Protein AF-A0A973AMM9-F1 (afdb_monomer)

Structure (mmCIF, N/CA/C/O backbone):
data_AF-A0A973AMM9-F1
#
_entry.id   AF-A0A973AMM9-F1
#
loop_
_atom_site.group_PDB
_atom_site.id
_atom_site.type_symbol
_atom_site.label_atom_id
_atom_site.label_alt_id
_atom_site.label_comp_id
_atom_site.label_asym_id
_atom_site.label_entity_id
_atom_site.label_seq_id
_atom_site.pdbx_PDB_ins_code
_atom_site.Cartn_x
_atom_site.Cartn_y
_atom_site.Cartn_z
_atom_site.occupancy
_atom_site.B_iso_or_equiv
_atom_site.auth_seq_id
_atom_site.auth_comp_id
_atom_site.auth_asym_id
_atom_site.auth_atom_id
_atom_site.pdbx_PDB_model_num
ATOM 1 N N . MET A 1 1 ? 17.581 7.423 -3.772 1.00 84.06 1 MET A N 1
ATOM 2 C CA . MET A 1 1 ? 18.265 6.233 -4.321 1.00 84.06 1 MET A CA 1
ATOM 3 C C . MET A 1 1 ? 17.445 5.707 -5.485 1.00 84.06 1 MET A C 1
ATOM 5 O O . MET A 1 1 ? 16.223 5.783 -5.405 1.00 84.06 1 MET A O 1
ATOM 9 N N . LEU A 1 2 ? 18.102 5.245 -6.550 1.00 91.12 2 LEU A N 1
ATOM 10 C CA . LEU A 1 2 ? 17.444 4.621 -7.698 1.00 91.12 2 LEU A CA 1
ATOM 11 C C . LEU A 1 2 ? 17.719 3.117 -7.684 1.00 91.12 2 LEU A C 1
ATOM 13 O O . LEU A 1 2 ? 18.853 2.696 -7.471 1.00 91.12 2 LEU A O 1
ATOM 17 N N . TYR A 1 3 ? 16.678 2.334 -7.930 1.00 92.19 3 TYR A N 1
ATOM 18 C CA . TYR A 1 3 ? 16.687 0.880 -7.980 1.00 92.19 3 TYR A CA 1
ATOM 19 C C . TYR A 1 3 ? 16.420 0.409 -9.405 1.00 92.19 3 TYR A C 1
ATOM 21 O O . TYR A 1 3 ? 15.643 1.017 -10.145 1.00 92.19 3 TYR A O 1
ATOM 29 N N . LYS A 1 4 ? 17.028 -0.710 -9.793 1.00 92.00 4 LYS A N 1
ATOM 30 C CA . LYS A 1 4 ? 16.696 -1.383 -11.048 1.00 92.00 4 LYS A CA 1
ATOM 31 C C . LYS A 1 4 ? 15.369 -2.124 -10.918 1.00 92.00 4 LYS A C 1
ATOM 33 O O . LYS A 1 4 ? 14.972 -2.564 -9.839 1.00 92.00 4 LYS A O 1
ATOM 38 N N . ARG A 1 5 ? 14.706 -2.350 -12.052 1.00 92.00 5 ARG A N 1
ATOM 39 C CA . ARG A 1 5 ? 13.423 -3.065 -12.107 1.00 92.00 5 ARG A CA 1
ATOM 40 C C . ARG A 1 5 ? 13.452 -4.429 -11.405 1.00 92.00 5 ARG A C 1
ATOM 42 O O . ARG A 1 5 ? 12.497 -4.781 -10.726 1.00 92.00 5 ARG A O 1
ATOM 49 N N . ASN A 1 6 ? 14.521 -5.203 -11.573 1.00 91.88 6 ASN A N 1
ATOM 50 C CA . ASN A 1 6 ? 14.653 -6.517 -10.940 1.00 91.88 6 ASN A CA 1
ATOM 51 C C . ASN A 1 6 ? 14.790 -6.438 -9.414 1.00 91.88 6 ASN A C 1
ATOM 53 O O . ASN A 1 6 ? 14.254 -7.310 -8.740 1.00 91.88 6 ASN A O 1
ATOM 57 N N . GLN A 1 7 ? 15.447 -5.402 -8.881 1.00 93.69 7 GLN A N 1
ATOM 58 C CA . GLN A 1 7 ? 15.503 -5.153 -7.436 1.00 93.69 7 GLN A CA 1
ATOM 59 C C . GLN A 1 7 ? 14.103 -4.859 -6.895 1.00 93.69 7 GLN A C 1
ATOM 61 O O . GLN A 1 7 ? 13.679 -5.458 -5.913 1.00 93.69 7 GLN A O 1
ATOM 66 N N . VAL A 1 8 ? 13.340 -4.012 -7.595 1.00 95.62 8 VAL A N 1
ATOM 67 C CA . VAL A 1 8 ? 11.946 -3.721 -7.234 1.00 95.62 8 VAL A CA 1
ATOM 68 C C . VAL A 1 8 ? 11.077 -4.978 -7.305 1.00 95.62 8 VAL A C 1
ATOM 70 O O . VAL A 1 8 ? 10.362 -5.276 -6.355 1.00 95.62 8 VAL A O 1
ATOM 73 N N . GLU A 1 9 ? 11.154 -5.759 -8.386 1.00 95.56 9 GLU A N 1
ATOM 74 C CA . GLU A 1 9 ? 10.407 -7.020 -8.513 1.00 95.56 9 GLU A CA 1
ATOM 75 C C . GLU A 1 9 ? 10.752 -8.014 -7.392 1.00 95.56 9 GLU A C 1
ATOM 77 O O . GLU A 1 9 ? 9.857 -8.677 -6.868 1.00 95.56 9 GLU A O 1
ATOM 82 N N . GLU A 1 10 ? 12.026 -8.110 -7.003 1.00 95.00 10 GLU A N 1
ATOM 83 C CA . GLU A 1 10 ? 12.476 -8.963 -5.902 1.00 95.00 10 GLU A CA 1
ATOM 84 C C . GLU A 1 10 ? 11.973 -8.469 -4.543 1.00 95.00 10 GLU A C 1
ATOM 86 O O . GLU A 1 10 ? 11.385 -9.249 -3.792 1.00 95.00 10 GLU A O 1
ATOM 91 N N . ALA A 1 11 ? 12.113 -7.176 -4.251 1.00 95.62 11 ALA A N 1
ATOM 92 C CA . ALA A 1 11 ? 11.641 -6.585 -3.004 1.00 95.62 11 ALA A CA 1
ATOM 93 C C . ALA A 1 11 ? 10.118 -6.731 -2.844 1.00 95.62 11 ALA A C 1
ATOM 95 O O . ALA A 1 11 ? 9.643 -7.142 -1.781 1.00 95.62 11 ALA A O 1
ATOM 96 N N . LEU A 1 12 ? 9.356 -6.470 -3.913 1.00 96.69 12 LEU A N 1
ATOM 97 C CA . LEU A 1 12 ? 7.902 -6.638 -3.933 1.00 96.69 12 LEU A CA 1
ATOM 98 C C . LEU A 1 12 ? 7.495 -8.103 -3.748 1.00 96.69 12 LEU A C 1
ATOM 100 O O . LEU A 1 12 ? 6.585 -8.392 -2.976 1.00 96.69 12 LEU A O 1
ATOM 104 N N . TRP A 1 13 ? 8.170 -9.042 -4.415 1.00 96.00 13 TRP A N 1
ATOM 105 C CA . TRP A 1 13 ? 7.876 -10.465 -4.248 1.00 96.00 13 TRP A CA 1
ATOM 106 C C . TRP A 1 13 ? 8.118 -10.928 -2.815 1.00 96.00 13 TRP A C 1
ATOM 108 O O . TRP A 1 13 ? 7.240 -11.545 -2.215 1.00 96.00 13 TRP A O 1
ATOM 118 N N . ARG A 1 14 ? 9.277 -10.584 -2.242 1.00 94.00 14 ARG A N 1
ATOM 119 C CA . ARG A 1 14 ? 9.607 -10.933 -0.858 1.00 94.00 14 ARG A CA 1
ATOM 120 C C . ARG A 1 14 ? 8.591 -10.333 0.123 1.00 94.00 14 ARG A C 1
ATOM 122 O O . ARG A 1 14 ? 8.250 -10.980 1.112 1.00 94.00 14 ARG A O 1
ATOM 129 N N . LEU A 1 15 ? 8.084 -9.126 -0.156 1.00 93.94 15 LEU A N 1
ATOM 130 C CA . LEU A 1 15 ? 7.016 -8.497 0.625 1.00 93.94 15 LEU A CA 1
ATOM 131 C C . LEU A 1 15 ? 5.722 -9.316 0.585 1.00 93.94 15 LEU A C 1
ATOM 133 O O . LEU A 1 15 ? 5.208 -9.668 1.643 1.00 93.94 15 LEU A O 1
ATOM 137 N N . LYS A 1 16 ? 5.227 -9.654 -0.611 1.00 92.62 16 LYS A N 1
ATOM 138 C CA . LYS A 1 16 ? 3.937 -10.344 -0.796 1.00 92.62 16 LYS A CA 1
ATOM 139 C C . LYS A 1 16 ? 3.967 -11.819 -0.398 1.00 92.62 16 LYS A C 1
ATOM 141 O O . LYS A 1 16 ? 3.010 -12.326 0.174 1.00 92.62 16 LYS A O 1
ATOM 146 N N . ALA A 1 17 ? 5.060 -12.520 -0.682 1.00 90.75 17 ALA A N 1
ATOM 147 C CA . ALA A 1 17 ? 5.191 -13.942 -0.374 1.00 90.75 17 ALA A CA 1
ATOM 148 C C . ALA A 1 17 ? 5.509 -14.210 1.111 1.00 90.75 17 ALA A C 1
ATOM 150 O O . ALA A 1 17 ? 5.443 -15.359 1.563 1.00 90.75 17 ALA A O 1
ATOM 151 N N . GLY A 1 18 ? 5.864 -13.174 1.881 1.00 85.38 18 GLY A N 1
ATOM 152 C CA . GLY A 1 18 ? 6.216 -13.298 3.293 1.00 85.38 18 GLY A CA 1
ATOM 153 C C . GLY A 1 18 ? 7.323 -14.334 3.512 1.00 85.38 18 GLY A C 1
ATOM 154 O O . GLY A 1 18 ? 8.318 -14.365 2.788 1.00 85.38 18 GLY A O 1
ATOM 155 N N . ARG A 1 19 ? 7.133 -15.234 4.486 1.00 77.19 19 ARG A N 1
ATOM 156 C CA . ARG A 1 19 ? 8.097 -16.310 4.801 1.00 77.19 19 ARG A CA 1
ATOM 157 C C . ARG A 1 19 ? 8.289 -17.330 3.667 1.00 77.19 19 ARG A C 1
ATOM 159 O O . ARG A 1 19 ? 9.271 -18.058 3.680 1.00 77.19 19 ARG A O 1
ATOM 166 N N . ARG A 1 20 ? 7.380 -17.385 2.685 1.00 76.81 20 ARG A N 1
ATOM 167 C CA . ARG A 1 20 ? 7.458 -18.302 1.529 1.00 76.81 20 ARG A CA 1
ATOM 168 C C . ARG A 1 20 ? 8.312 -17.737 0.383 1.00 76.81 20 ARG A C 1
ATOM 170 O O . ARG A 1 20 ? 8.570 -18.433 -0.592 1.00 76.81 20 ARG A O 1
ATOM 177 N N . GLY A 1 21 ? 8.734 -16.475 0.481 1.00 71.94 21 GLY A N 1
ATOM 178 C CA . GLY A 1 21 ? 9.380 -15.715 -0.591 1.00 71.94 21 GLY A CA 1
ATOM 179 C C . GLY A 1 21 ? 10.905 -15.775 -0.645 1.00 71.94 21 GLY A C 1
ATOM 180 O O . GLY A 1 21 ? 11.502 -14.788 -1.060 1.00 71.94 21 GLY A O 1
ATOM 181 N N . SER A 1 22 ? 11.556 -16.862 -0.216 1.00 74.62 22 SER A N 1
ATOM 182 C CA . SER A 1 22 ? 13.031 -16.947 -0.219 1.00 74.62 22 SER A CA 1
ATOM 183 C C . SER A 1 22 ? 13.643 -17.085 -1.623 1.00 74.62 22 SER A C 1
ATOM 185 O O . SER A 1 22 ? 14.826 -16.813 -1.811 1.00 74.62 22 SER A O 1
ATOM 187 N N . GLY A 1 23 ? 12.845 -17.494 -2.613 1.00 83.25 23 GLY A N 1
ATOM 188 C CA . GLY A 1 23 ? 13.265 -17.659 -4.005 1.00 83.25 23 GLY A CA 1
ATOM 189 C C . GLY A 1 23 ? 13.055 -16.420 -4.888 1.00 83.25 23 GLY A C 1
ATOM 190 O O . GLY A 1 23 ? 12.408 -15.449 -4.484 1.00 83.25 23 GLY A O 1
ATOM 191 N N . PRO A 1 24 ? 13.560 -16.452 -6.135 1.00 89.12 24 PRO A N 1
ATOM 192 C CA . PRO A 1 24 ? 13.335 -15.381 -7.098 1.00 89.12 24 PRO A CA 1
ATOM 193 C C . PRO A 1 24 ? 11.836 -15.208 -7.414 1.00 89.12 24 PRO A C 1
ATOM 195 O O . PRO A 1 24 ? 11.086 -16.186 -7.372 1.00 89.12 24 PRO A O 1
ATOM 198 N N . PRO A 1 25 ? 11.395 -13.999 -7.819 1.00 92.69 25 PRO A N 1
ATOM 199 C CA . PRO A 1 25 ? 10.002 -13.774 -8.194 1.00 92.69 25 PRO A CA 1
ATOM 200 C C . PRO A 1 25 ? 9.562 -14.709 -9.327 1.00 92.69 25 PRO A C 1
ATOM 202 O O . PRO A 1 25 ? 10.266 -14.769 -10.346 1.00 92.69 25 PRO A O 1
ATOM 205 N N . PRO A 1 26 ? 8.407 -15.390 -9.209 1.00 94.12 26 PRO A N 1
ATOM 206 C CA . PRO A 1 26 ? 7.923 -16.285 -10.249 1.00 94.12 26 PRO A CA 1
ATOM 207 C C . PRO A 1 26 ? 7.559 -15.506 -11.527 1.00 94.12 26 PRO A C 1
ATOM 209 O O . PRO A 1 26 ? 7.186 -14.327 -11.456 1.00 94.12 26 PRO A O 1
ATOM 212 N N . PRO A 1 27 ? 7.601 -16.143 -12.715 1.00 95.19 27 PRO A N 1
ATOM 213 C CA . PRO A 1 27 ? 7.318 -15.471 -13.988 1.00 95.19 27 PRO A CA 1
ATOM 214 C C . PRO A 1 27 ? 5.950 -14.779 -14.040 1.00 95.19 27 PRO A C 1
ATOM 216 O O . PRO A 1 27 ? 5.827 -13.681 -14.589 1.00 95.19 27 PRO A O 1
ATOM 219 N N . VAL A 1 28 ? 4.928 -15.382 -13.424 1.00 94.75 28 VAL A N 1
ATOM 220 C CA . VAL A 1 28 ? 3.571 -14.817 -13.348 1.00 94.75 28 VAL A CA 1
ATOM 221 C C . VAL A 1 28 ? 3.569 -13.493 -12.576 1.00 94.75 28 VAL A C 1
ATOM 223 O O . VAL A 1 28 ? 2.968 -12.519 -13.027 1.00 94.75 28 VAL A O 1
ATOM 226 N N . PHE A 1 29 ? 4.312 -13.408 -11.468 1.00 95.81 29 PHE A N 1
ATOM 227 C CA . PHE A 1 29 ? 4.441 -12.179 -10.682 1.00 95.81 29 PHE A CA 1
ATOM 228 C C . PHE A 1 29 ? 5.135 -11.066 -11.478 1.00 95.81 29 PHE A C 1
ATOM 230 O O . PHE A 1 29 ? 4.607 -9.960 -11.596 1.00 95.81 29 PHE A O 1
ATOM 237 N N . ARG A 1 30 ? 6.271 -11.372 -12.123 1.00 95.56 30 ARG A N 1
ATOM 238 C CA . ARG A 1 30 ? 6.975 -10.404 -12.989 1.00 95.56 30 ARG A CA 1
ATOM 239 C C . ARG A 1 30 ? 6.099 -9.925 -14.143 1.00 95.56 30 ARG A C 1
ATOM 241 O O . ARG A 1 30 ? 6.163 -8.760 -14.529 1.00 95.56 30 ARG A O 1
ATOM 248 N N . THR A 1 31 ? 5.255 -10.807 -14.680 1.00 95.25 31 THR A N 1
ATOM 249 C CA . THR A 1 31 ? 4.295 -10.469 -15.738 1.00 95.25 31 THR A CA 1
ATOM 250 C C . THR A 1 31 ? 3.231 -9.493 -15.242 1.00 95.25 31 THR A C 1
ATOM 252 O O . THR A 1 31 ? 2.919 -8.543 -15.956 1.00 95.25 31 THR A O 1
ATOM 255 N N . ARG A 1 32 ? 2.715 -9.654 -14.016 1.00 96.00 32 ARG A N 1
ATOM 256 C CA . ARG A 1 32 ? 1.777 -8.688 -13.414 1.00 96.00 32 ARG A CA 1
ATOM 257 C C . ARG A 1 32 ? 2.405 -7.299 -13.278 1.00 96.00 32 ARG A C 1
ATOM 259 O O . ARG A 1 32 ? 1.816 -6.330 -13.749 1.00 96.00 32 ARG A O 1
ATOM 266 N N . VAL A 1 33 ? 3.626 -7.216 -12.741 1.00 96.56 33 VAL A N 1
ATOM 267 C CA . VAL A 1 33 ? 4.382 -5.950 -12.644 1.00 96.56 33 VAL A CA 1
ATOM 268 C C . VAL A 1 33 ? 4.634 -5.353 -14.032 1.00 96.56 33 VAL A C 1
ATOM 270 O O . VAL A 1 33 ? 4.404 -4.166 -14.252 1.00 96.56 33 VAL A O 1
ATOM 273 N N . LYS A 1 34 ? 5.053 -6.180 -15.002 1.00 94.69 34 LYS A N 1
ATOM 274 C CA . LYS A 1 34 ? 5.266 -5.758 -16.394 1.00 94.69 34 LYS A CA 1
ATOM 275 C C . LYS A 1 34 ? 4.017 -5.099 -16.977 1.00 94.69 34 LYS A C 1
ATOM 277 O O . LYS A 1 34 ? 4.141 -4.014 -17.533 1.00 94.69 34 LYS A O 1
ATOM 282 N N . ARG A 1 35 ? 2.856 -5.745 -16.843 1.00 94.44 35 ARG A N 1
ATOM 283 C CA . ARG A 1 35 ? 1.592 -5.269 -17.416 1.00 94.44 35 ARG A CA 1
ATOM 284 C C . ARG A 1 35 ? 1.137 -3.954 -16.792 1.00 94.44 35 ARG A C 1
ATOM 286 O O . ARG A 1 35 ? 0.748 -3.064 -17.534 1.00 94.44 35 ARG A O 1
ATOM 293 N N . LEU A 1 36 ? 1.261 -3.794 -15.471 1.00 95.19 36 LEU A N 1
ATOM 294 C CA . LEU A 1 36 ? 0.979 -2.515 -14.806 1.00 95.19 36 LEU A CA 1
ATOM 295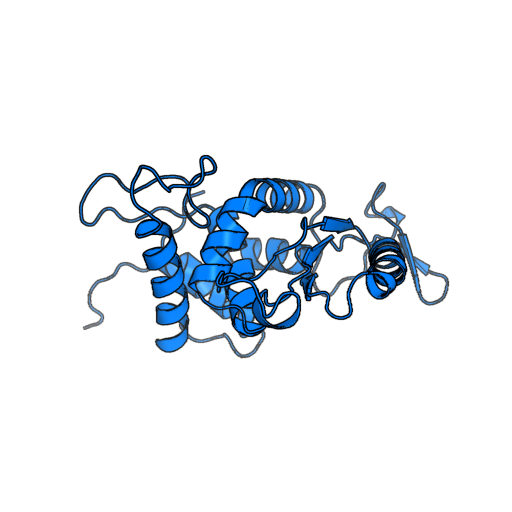 C C . LEU A 1 36 ? 1.855 -1.385 -15.365 1.00 95.19 36 LEU A C 1
ATOM 297 O O . LEU A 1 36 ? 1.342 -0.340 -15.747 1.00 95.19 36 LEU A O 1
ATOM 301 N N . LEU A 1 37 ? 3.164 -1.621 -15.491 1.00 93.25 37 LEU A N 1
ATOM 302 C CA . LEU A 1 37 ? 4.095 -0.640 -16.055 1.00 93.25 37 LEU A CA 1
ATOM 303 C C . LEU A 1 37 ? 3.852 -0.365 -17.543 1.00 93.25 37 LEU A C 1
ATOM 305 O O . LEU A 1 37 ? 4.155 0.720 -18.025 1.00 93.25 37 LEU A O 1
ATOM 309 N N . GLU A 1 38 ? 3.420 -1.358 -18.318 1.00 90.88 38 GLU A N 1
ATOM 310 C CA . GLU A 1 38 ? 3.069 -1.174 -19.730 1.00 90.88 38 GLU A CA 1
ATOM 311 C C . GLU A 1 38 ? 1.801 -0.348 -19.880 1.00 90.88 38 GLU A C 1
ATOM 313 O O . GLU A 1 38 ? 1.829 0.613 -20.638 1.00 90.88 38 GLU A O 1
ATOM 318 N N . LEU A 1 39 ? 0.753 -0.645 -19.113 1.00 90.06 39 LEU A N 1
ATOM 319 C CA . LEU A 1 39 ? -0.490 0.124 -19.123 1.00 90.06 39 LEU A CA 1
ATOM 320 C C . LEU A 1 39 ? -0.285 1.566 -18.658 1.00 90.06 39 LEU A C 1
ATOM 322 O O . LEU A 1 39 ? -0.805 2.478 -19.286 1.00 90.06 39 LEU A O 1
ATOM 326 N N . ASP A 1 40 ? 0.527 1.791 -17.625 1.00 89.44 40 ASP A N 1
ATOM 327 C CA . ASP A 1 40 ? 0.859 3.143 -17.157 1.00 89.44 40 ASP A CA 1
ATOM 328 C C . ASP A 1 40 ? 1.614 3.950 -18.224 1.00 89.44 40 ASP A C 1
ATOM 330 O O . ASP A 1 40 ? 1.387 5.143 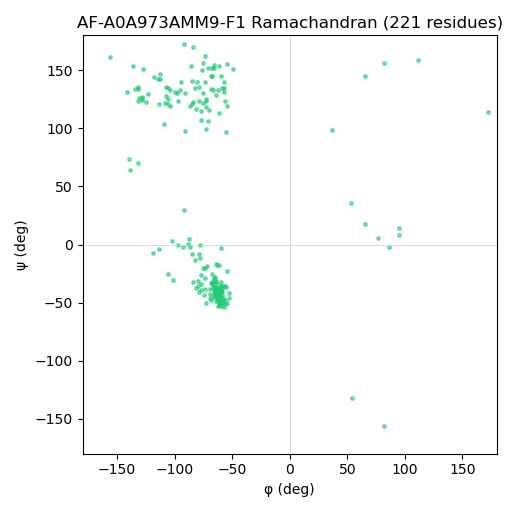-18.388 1.00 89.44 40 ASP A O 1
ATOM 334 N N . ARG A 1 41 ? 2.452 3.288 -19.035 1.00 84.56 41 ARG A N 1
ATOM 335 C CA . ARG A 1 41 ? 3.168 3.918 -20.160 1.00 84.56 41 ARG A CA 1
ATOM 336 C C . ARG A 1 41 ? 2.309 4.104 -21.410 1.00 84.56 41 ARG A C 1
ATOM 338 O O . ARG A 1 41 ? 2.511 5.068 -22.141 1.00 84.56 41 ARG A O 1
ATOM 345 N N . GLN A 1 42 ? 1.407 3.163 -21.677 1.00 77.25 42 GLN A N 1
ATOM 346 C CA . GLN A 1 42 ? 0.452 3.194 -22.789 1.00 77.25 42 GLN A CA 1
ATOM 347 C C . GLN A 1 42 ? -0.742 4.108 -22.500 1.00 77.25 42 GLN A C 1
ATOM 349 O O . GLN A 1 42 ? -1.549 4.333 -23.397 1.00 77.25 42 GLN A O 1
ATOM 354 N N . GLY A 1 43 ? -0.851 4.607 -21.264 1.00 57.12 43 GLY A N 1
ATOM 355 C CA . GLY A 1 43 ? -1.942 5.426 -20.766 1.00 57.12 43 GLY A CA 1
ATOM 356 C C . GLY A 1 43 ? -2.177 6.665 -21.618 1.00 57.12 43 GLY A C 1
ATOM 357 O O . GLY A 1 43 ? -1.533 7.691 -21.413 1.00 57.12 43 GLY A O 1
ATOM 358 N N . MET A 1 44 ? -3.149 6.499 -22.516 1.00 51.56 44 MET A N 1
ATOM 359 C CA . MET A 1 44 ? -3.943 7.494 -23.224 1.00 51.56 44 MET A CA 1
ATOM 360 C C . MET A 1 44 ? -3.187 8.408 -24.200 1.00 51.56 44 MET A C 1
ATOM 362 O O . MET A 1 44 ? -2.022 8.763 -24.011 1.00 51.56 44 MET A O 1
ATOM 366 N N . ALA A 1 45 ? -3.863 8.755 -25.305 1.00 49.03 45 ALA A N 1
ATOM 367 C CA . ALA A 1 45 ? -3.386 9.774 -26.235 1.00 49.03 45 ALA A CA 1
ATOM 368 C C . ALA A 1 45 ? -3.003 11.034 -25.442 1.00 49.03 45 ALA A C 1
ATOM 370 O O . ALA A 1 45 ? -3.553 11.290 -24.375 1.00 49.03 45 ALA A O 1
ATOM 371 N N . GLU A 1 46 ? -2.054 11.829 -25.930 1.00 51.59 46 GLU A N 1
ATOM 372 C CA . GLU A 1 46 ? -1.535 12.992 -25.194 1.00 51.59 46 GLU A CA 1
ATOM 373 C C . GLU A 1 46 ? -2.640 13.983 -24.758 1.00 51.59 46 GLU A C 1
ATOM 375 O O . GLU A 1 46 ? -2.485 14.667 -23.752 1.00 51.59 46 GLU A O 1
ATOM 380 N N . SER A 1 47 ? -3.787 13.970 -25.450 1.00 47.41 47 SER A N 1
ATOM 381 C CA . SER A 1 47 ? -5.023 14.707 -25.151 1.00 47.41 47 SER A CA 1
ATOM 382 C C . SER A 1 47 ? -5.878 14.153 -24.000 1.00 47.41 47 SER A C 1
ATOM 384 O O . SER A 1 47 ? -6.718 14.869 -23.468 1.00 47.41 47 SER A O 1
ATOM 386 N N . GLU A 1 48 ? -5.701 12.885 -23.635 1.00 45.94 48 GLU A N 1
ATOM 387 C CA . GLU A 1 48 ? -6.455 12.163 -22.600 1.00 45.94 48 GLU A CA 1
ATOM 388 C C . GLU A 1 48 ? -5.582 11.797 -21.391 1.00 45.94 48 GLU A C 1
ATOM 390 O O . GLU A 1 48 ? -6.077 11.259 -20.398 1.00 45.94 48 GLU A O 1
ATOM 395 N N . ARG A 1 49 ? -4.275 12.092 -21.446 1.00 53.78 49 ARG A N 1
ATOM 396 C CA . ARG A 1 49 ? -3.408 11.942 -20.279 1.00 53.78 49 ARG A CA 1
ATOM 397 C C . ARG A 1 49 ? -3.992 12.762 -19.132 1.00 53.78 49 ARG A C 1
ATOM 399 O O . ARG A 1 49 ? -4.143 13.978 -19.282 1.00 53.78 49 ARG A O 1
ATOM 406 N N . PRO A 1 50 ? -4.277 12.149 -17.969 1.00 51.88 50 PRO A N 1
ATOM 407 C CA . PRO A 1 50 ? -4.629 12.939 -16.811 1.00 51.88 50 PRO A CA 1
ATOM 408 C C . PRO A 1 50 ? -3.474 13.917 -16.552 1.00 51.88 50 PRO A C 1
ATOM 410 O O . PRO A 1 50 ? -2.306 13.521 -16.634 1.00 51.88 50 PRO A O 1
ATOM 413 N N . PRO A 1 51 ? -3.755 15.180 -16.186 1.00 57.81 51 PRO A N 1
ATOM 414 C CA . PRO A 1 51 ? -2.722 16.195 -15.943 1.00 57.81 51 PRO A CA 1
ATOM 415 C C . PRO A 1 51 ? -1.737 15.817 -14.817 1.00 57.81 51 PRO A C 1
ATOM 417 O O . PRO A 1 51 ? -0.804 16.557 -14.527 1.00 57.81 51 PRO A O 1
ATOM 420 N N . ARG A 1 52 ? -1.955 14.671 -14.160 1.00 64.31 52 ARG A N 1
ATOM 421 C CA . ARG A 1 52 ? -1.298 14.200 -12.940 1.00 64.31 52 ARG A CA 1
ATOM 422 C C . ARG A 1 52 ? -0.128 13.233 -13.178 1.00 64.31 52 ARG A C 1
ATOM 424 O O . ARG A 1 52 ? 0.517 12.844 -12.212 1.00 64.31 52 ARG A O 1
ATOM 431 N N . GLY A 1 53 ? 0.191 12.891 -14.430 1.00 79.62 53 GLY A N 1
ATOM 432 C CA . GLY A 1 53 ? 1.369 12.081 -14.772 1.00 79.62 53 GLY A CA 1
ATOM 433 C C . GLY A 1 53 ? 1.175 10.567 -14.598 1.00 79.62 53 GLY A C 1
ATOM 434 O O . GLY A 1 53 ? 0.062 10.058 -14.682 1.00 79.62 53 GLY A O 1
ATOM 435 N N . PHE A 1 54 ? 2.276 9.836 -14.407 1.00 89.00 54 PHE A N 1
ATOM 436 C CA . PHE A 1 54 ? 2.304 8.368 -14.317 1.00 89.00 54 PHE A CA 1
ATOM 437 C C . PHE A 1 54 ? 2.015 7.865 -12.893 1.00 89.00 54 PHE A C 1
ATOM 439 O O . PHE A 1 54 ? 2.337 8.541 -11.919 1.00 89.00 54 PHE A O 1
ATOM 446 N N . ALA A 1 55 ? 1.491 6.648 -12.739 1.00 91.25 55 ALA A N 1
ATOM 447 C CA . ALA A 1 55 ? 1.266 6.019 -11.432 1.00 91.25 55 ALA A CA 1
ATOM 448 C C . ALA A 1 55 ? 2.554 5.469 -10.800 1.00 91.25 55 ALA A C 1
ATOM 450 O O . ALA A 1 55 ? 2.735 5.559 -9.585 1.00 91.25 55 ALA A O 1
ATOM 451 N N . PHE A 1 56 ? 3.440 4.879 -11.608 1.00 93.62 56 PHE A N 1
ATOM 452 C CA . PHE A 1 56 ? 4.527 4.025 -11.112 1.00 93.62 56 PHE A CA 1
ATOM 453 C C . PHE A 1 56 ? 5.935 4.517 -11.442 1.00 93.62 56 PHE A C 1
ATOM 455 O O . PHE A 1 56 ? 6.898 3.915 -10.981 1.00 93.62 56 PHE A O 1
ATOM 462 N N . ILE A 1 57 ? 6.081 5.560 -12.255 1.00 89.69 57 ILE A N 1
ATOM 463 C CA . ILE A 1 57 ? 7.381 6.120 -12.659 1.00 89.69 57 ILE A CA 1
ATOM 464 C C . ILE A 1 57 ? 7.342 7.643 -12.588 1.00 89.69 57 ILE A C 1
ATOM 466 O O . ILE A 1 57 ? 6.274 8.229 -12.697 1.00 89.69 57 ILE A O 1
ATOM 470 N N . ASP A 1 58 ? 8.476 8.305 -12.388 1.00 84.62 58 ASP A N 1
ATOM 471 C CA . ASP A 1 58 ? 8.485 9.771 -12.235 1.00 84.62 58 ASP A CA 1
ATOM 472 C C . ASP A 1 58 ? 8.402 10.494 -13.586 1.00 84.62 58 ASP A C 1
ATOM 474 O O . ASP A 1 58 ? 7.811 11.564 -13.699 1.00 84.62 58 ASP A O 1
ATOM 478 N N . ALA A 1 59 ? 8.964 9.892 -14.633 1.00 77.75 59 ALA A N 1
ATOM 479 C CA . ALA A 1 59 ? 8.931 10.419 -15.988 1.00 77.75 59 ALA A CA 1
ATOM 480 C C . ALA A 1 59 ? 9.110 9.297 -17.013 1.00 77.75 59 ALA A C 1
ATOM 482 O O . ALA A 1 59 ? 9.632 8.221 -16.703 1.00 77.75 59 ALA A O 1
ATOM 483 N N . MET A 1 60 ? 8.724 9.572 -18.261 1.00 72.81 60 MET A N 1
ATOM 484 C CA . MET A 1 60 ? 8.981 8.645 -19.354 1.00 72.81 60 MET A CA 1
ATOM 485 C C . MET A 1 60 ? 10.498 8.540 -19.605 1.00 72.81 60 MET A C 1
ATOM 487 O O . MET A 1 60 ? 11.167 9.573 -19.715 1.00 72.81 60 MET A O 1
ATOM 491 N N . PRO A 1 61 ? 11.065 7.328 -19.737 1.00 66.62 61 PRO A N 1
ATOM 492 C CA . PRO A 1 61 ? 12.475 7.163 -20.064 1.00 66.62 61 PRO A CA 1
ATOM 493 C C . PRO A 1 61 ? 12.767 7.772 -21.433 1.00 66.62 61 PRO A C 1
ATOM 495 O O . PRO A 1 61 ? 12.060 7.506 -22.409 1.00 66.62 61 PRO A O 1
ATOM 498 N N . ARG A 1 62 ? 13.835 8.565 -21.526 1.00 58.28 62 ARG A N 1
ATOM 499 C CA . ARG A 1 62 ? 14.324 9.071 -22.809 1.00 58.28 62 ARG A CA 1
ATOM 500 C C . ARG A 1 62 ? 15.077 7.945 -23.527 1.00 58.28 62 ARG A C 1
ATOM 502 O O . ARG A 1 62 ? 16.185 7.598 -23.135 1.00 58.28 62 ARG A O 1
ATOM 509 N N . GLY A 1 63 ? 14.472 7.382 -24.575 1.00 54.31 63 GLY A N 1
ATOM 510 C CA . GLY A 1 63 ? 15.111 6.428 -25.494 1.00 54.31 63 GLY A CA 1
ATOM 511 C C . GLY A 1 63 ? 14.591 4.986 -25.417 1.00 54.31 63 GLY A C 1
ATOM 512 O O . GLY A 1 63 ? 13.996 4.550 -24.430 1.00 54.31 63 GLY A O 1
ATOM 513 N N . LYS A 1 64 ? 14.821 4.219 -26.492 1.00 45.56 64 LYS A N 1
ATOM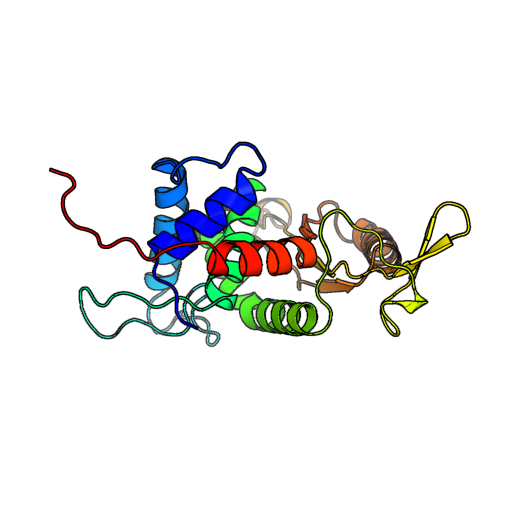 514 C CA . LYS A 1 64 ? 14.535 2.777 -26.538 1.00 45.56 64 LYS A CA 1
ATOM 515 C C . LYS A 1 64 ? 15.637 2.033 -25.777 1.00 45.56 64 LYS A C 1
ATOM 517 O O . LYS A 1 64 ? 16.780 2.040 -26.210 1.00 45.56 64 LYS A O 1
ATOM 522 N N . GLY A 1 65 ? 15.289 1.387 -24.664 1.00 53.34 65 GLY A N 1
ATOM 523 C CA . GLY A 1 65 ? 16.214 0.524 -23.914 1.00 53.34 65 GLY A CA 1
ATOM 524 C C . GLY A 1 65 ? 16.945 1.179 -22.739 1.00 53.34 65 GLY A C 1
ATOM 525 O O . GLY A 1 65 ? 17.806 0.532 -22.154 1.00 53.34 65 GLY A O 1
ATOM 526 N N . ALA A 1 66 ? 16.601 2.416 -22.361 1.00 55.97 66 ALA A N 1
ATOM 527 C CA . ALA A 1 66 ? 17.104 3.005 -21.123 1.00 55.97 66 ALA A CA 1
ATOM 528 C C . ALA A 1 66 ? 16.584 2.215 -19.908 1.00 55.97 66 ALA A C 1
ATOM 530 O O . ALA A 1 66 ? 15.375 1.985 -19.781 1.00 55.97 66 ALA A O 1
ATOM 531 N N . ASP A 1 67 ? 17.494 1.806 -19.020 1.00 64.94 67 ASP A N 1
ATOM 532 C CA . ASP A 1 67 ? 17.134 1.223 -17.729 1.00 64.94 67 ASP A CA 1
ATOM 533 C C . ASP A 1 67 ? 16.346 2.270 -16.931 1.00 64.94 67 ASP A C 1
ATOM 535 O O . ASP A 1 67 ? 16.864 3.322 -16.558 1.00 64.94 67 ASP A O 1
ATOM 539 N N . ILE A 1 68 ? 15.062 1.991 -16.696 1.00 77.44 68 ILE A N 1
ATOM 540 C CA . ILE A 1 68 ? 14.214 2.846 -15.866 1.00 77.44 68 ILE A CA 1
ATOM 541 C C . ILE A 1 68 ? 14.697 2.701 -14.425 1.00 77.44 68 ILE A C 1
ATOM 543 O O . ILE A 1 68 ? 14.622 1.609 -13.855 1.00 77.44 68 ILE A O 1
ATOM 547 N N . GLY A 1 69 ? 15.199 3.793 -13.853 1.00 87.31 69 GLY A N 1
ATOM 548 C CA . GLY A 1 69 ? 15.461 3.883 -12.424 1.00 87.31 69 GLY A CA 1
ATOM 549 C C . GLY A 1 69 ? 14.148 4.049 -11.665 1.00 87.31 69 GLY A C 1
ATOM 550 O O . GLY A 1 69 ? 13.336 4.899 -12.016 1.00 87.31 69 GLY A O 1
ATOM 551 N N . PHE A 1 70 ? 13.950 3.241 -10.631 1.00 93.12 70 PHE A N 1
ATOM 552 C CA . PHE A 1 70 ? 12.793 3.311 -9.745 1.00 93.12 70 PHE A CA 1
ATOM 553 C C . PHE A 1 70 ? 13.199 3.925 -8.413 1.00 93.12 70 PHE A C 1
ATOM 555 O O . PHE A 1 70 ? 14.204 3.536 -7.821 1.00 93.12 70 PHE A O 1
ATOM 562 N N . THR A 1 71 ? 12.412 4.857 -7.903 1.00 94.94 71 THR A N 1
ATOM 563 C CA . THR A 1 71 ? 12.537 5.341 -6.528 1.00 94.94 71 THR A CA 1
ATOM 564 C C . THR A 1 71 ? 11.785 4.424 -5.556 1.00 94.94 71 THR A C 1
ATOM 566 O O . THR A 1 71 ? 11.014 3.547 -5.953 1.00 94.94 71 THR A O 1
ATOM 569 N N . GLU A 1 72 ? 11.986 4.624 -4.251 1.00 95.62 72 GLU A N 1
ATOM 570 C CA . GLU A 1 72 ? 11.228 3.904 -3.216 1.00 95.62 72 GLU A CA 1
ATOM 571 C C . GLU A 1 72 ? 9.715 4.157 -3.336 1.00 95.62 72 GLU A C 1
ATOM 573 O O . GLU A 1 72 ? 8.929 3.219 -3.221 1.00 95.62 72 GLU A O 1
ATOM 578 N N . ILE A 1 73 ? 9.308 5.395 -3.650 1.00 96.19 73 ILE A N 1
ATOM 579 C CA . ILE A 1 73 ? 7.897 5.735 -3.865 1.00 96.19 73 ILE A CA 1
ATOM 580 C C . ILE A 1 73 ? 7.322 5.022 -5.096 1.00 96.19 73 ILE A C 1
ATOM 582 O O . ILE A 1 73 ? 6.195 4.538 -5.047 1.00 96.19 73 ILE A O 1
ATOM 586 N N . ASN A 1 74 ? 8.097 4.858 -6.174 1.00 96.38 74 ASN A N 1
ATOM 587 C CA . ASN A 1 74 ? 7.650 4.079 -7.332 1.00 96.38 74 ASN A CA 1
ATOM 588 C C . ASN A 1 74 ? 7.348 2.621 -6.953 1.00 96.38 74 ASN A C 1
ATOM 590 O O . ASN A 1 74 ? 6.313 2.072 -7.335 1.00 96.38 74 ASN A O 1
ATOM 594 N N . ALA A 1 75 ? 8.231 1.999 -6.167 1.00 97.31 75 ALA A N 1
ATOM 595 C CA . ALA A 1 75 ? 8.018 0.647 -5.664 1.00 97.31 75 ALA A CA 1
ATOM 596 C C . ALA A 1 75 ? 6.812 0.580 -4.709 1.00 97.31 75 ALA A C 1
ATOM 598 O O . ALA A 1 75 ? 6.033 -0.369 -4.775 1.00 97.31 75 ALA A O 1
ATOM 599 N N . PHE A 1 76 ? 6.622 1.590 -3.857 1.00 97.69 76 PHE A N 1
ATOM 600 C CA . PHE A 1 76 ? 5.474 1.682 -2.954 1.00 97.69 76 PHE A CA 1
ATOM 601 C C . PHE A 1 76 ? 4.146 1.747 -3.725 1.00 97.69 76 PHE A C 1
ATOM 603 O O . PHE A 1 76 ? 3.253 0.939 -3.469 1.00 97.69 76 PHE A O 1
ATOM 610 N N . CYS A 1 77 ? 4.051 2.605 -4.746 1.00 97.81 77 CYS A N 1
ATOM 611 C CA . CYS A 1 77 ? 2.889 2.666 -5.638 1.00 97.81 77 CYS A CA 1
ATOM 612 C C . CYS A 1 77 ? 2.646 1.334 -6.365 1.00 97.81 77 CYS A C 1
ATOM 614 O O . CYS A 1 77 ? 1.504 0.890 -6.472 1.00 97.81 77 CYS A O 1
ATOM 616 N N . LEU A 1 78 ? 3.704 0.656 -6.832 1.00 97.94 78 LEU A N 1
ATOM 617 C CA . LEU A 1 78 ? 3.583 -0.676 -7.438 1.00 97.94 78 LEU A CA 1
ATOM 618 C C . LEU A 1 78 ? 3.048 -1.717 -6.448 1.00 97.94 78 LEU A C 1
ATOM 620 O O . LEU A 1 78 ? 2.217 -2.538 -6.832 1.00 97.94 78 LEU A O 1
ATOM 624 N N . SER A 1 79 ? 3.487 -1.690 -5.187 1.00 97.94 79 SER A N 1
ATOM 625 C CA . SER A 1 79 ? 2.974 -2.588 -4.146 1.00 97.94 79 SER A CA 1
ATOM 626 C C . SER A 1 79 ? 1.482 -2.374 -3.898 1.00 97.94 79 SER A C 1
ATOM 628 O O . SER A 1 79 ? 0.740 -3.357 -3.870 1.00 97.94 79 SER A O 1
ATOM 630 N N . ALA A 1 80 ? 1.041 -1.115 -3.791 1.00 97.81 80 ALA A N 1
ATOM 631 C CA . ALA A 1 80 ? -0.375 -0.773 -3.662 1.00 97.81 80 ALA A CA 1
ATOM 632 C C . ALA A 1 80 ? -1.178 -1.22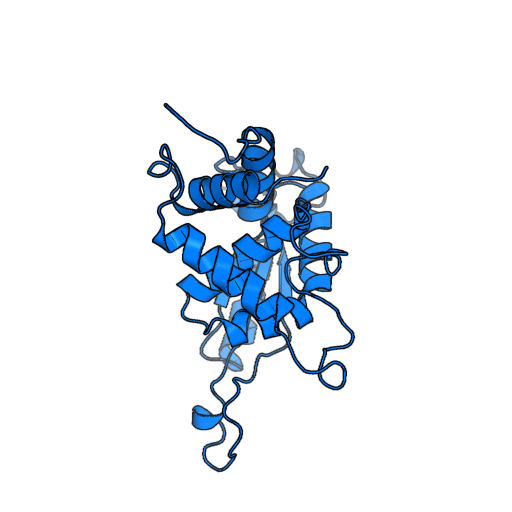9 -4.893 1.00 97.81 80 ALA A C 1
ATOM 634 O O . ALA A 1 80 ? -2.254 -1.805 -4.762 1.00 97.81 80 ALA A O 1
ATOM 635 N N . GLY A 1 81 ? -0.629 -1.055 -6.100 1.00 97.50 81 GLY A N 1
ATOM 636 C CA . GLY A 1 81 ? -1.256 -1.542 -7.329 1.00 97.50 81 GLY A CA 1
ATOM 637 C C . GLY A 1 81 ? -1.389 -3.061 -7.385 1.00 97.50 81 GLY A C 1
ATOM 638 O O . GLY A 1 81 ? -2.406 -3.572 -7.846 1.00 97.50 81 GLY A O 1
ATOM 639 N N . LEU A 1 82 ? -0.397 -3.798 -6.884 1.00 97.75 82 LEU A N 1
ATOM 640 C CA . LEU A 1 82 ? -0.482 -5.252 -6.770 1.00 97.75 82 LEU A CA 1
ATOM 641 C C . LEU A 1 82 ? -1.567 -5.688 -5.776 1.00 97.75 82 LEU A C 1
ATOM 643 O O . LEU A 1 82 ? -2.312 -6.602 -6.121 1.00 97.75 82 LEU A O 1
ATOM 647 N N . ASP A 1 83 ? -1.706 -5.017 -4.626 1.00 96.56 83 ASP A N 1
ATOM 648 C CA . ASP A 1 83 ? -2.788 -5.313 -3.671 1.00 96.56 83 ASP A CA 1
ATOM 649 C C . ASP A 1 83 ? -4.166 -5.057 -4.275 1.00 96.56 83 ASP A C 1
ATOM 651 O O . ASP A 1 83 ? -5.070 -5.868 -4.114 1.00 96.56 83 ASP A O 1
ATOM 655 N N . LEU A 1 84 ? -4.327 -3.971 -5.033 1.00 95.44 84 LEU A N 1
ATOM 656 C CA . LEU A 1 84 ? -5.582 -3.696 -5.733 1.00 95.44 84 LEU A CA 1
ATOM 657 C C . LEU A 1 84 ? -5.917 -4.777 -6.767 1.00 95.44 84 LEU A C 1
ATOM 659 O O . LEU A 1 84 ? -7.071 -5.174 -6.911 1.00 95.44 84 LEU A O 1
ATOM 663 N N . LEU A 1 85 ? -4.916 -5.295 -7.482 1.00 95.69 85 LEU A N 1
ATOM 664 C CA . LEU A 1 85 ? -5.134 -6.440 -8.366 1.00 95.69 85 LEU A CA 1
ATOM 665 C C . LEU A 1 85 ? -5.540 -7.696 -7.584 1.00 95.69 85 LEU A C 1
ATOM 667 O O . LEU A 1 85 ? -6.397 -8.441 -8.054 1.00 95.69 85 LEU A O 1
ATOM 671 N N . ASP A 1 86 ? -4.942 -7.933 -6.414 1.00 94.50 86 ASP A N 1
ATOM 672 C CA . ASP A 1 86 ? -5.275 -9.079 -5.559 1.00 94.50 86 ASP A CA 1
ATOM 673 C C . ASP A 1 86 ? -6.691 -8.969 -4.963 1.00 94.50 86 ASP A C 1
ATOM 675 O O . ASP A 1 86 ? -7.326 -9.991 -4.715 1.00 94.50 86 ASP A O 1
ATOM 679 N N . THR A 1 87 ? -7.231 -7.753 -4.815 1.00 91.38 87 THR A N 1
ATOM 680 C CA . THR A 1 87 ? -8.628 -7.507 -4.407 1.00 91.38 87 THR A CA 1
ATOM 681 C C . THR A 1 87 ? -9.624 -7.475 -5.573 1.00 91.38 87 THR A C 1
ATOM 683 O O . THR A 1 87 ? -10.812 -7.238 -5.364 1.00 91.38 87 THR A O 1
ATOM 686 N N . GLY A 1 88 ? -9.178 -7.754 -6.804 1.00 90.88 88 GLY A N 1
ATOM 687 C CA . GLY A 1 88 ? -10.054 -7.925 -7.968 1.00 90.88 88 GLY A CA 1
ATOM 688 C C . GLY A 1 88 ? -10.259 -6.679 -8.836 1.00 90.88 88 GLY A C 1
ATOM 689 O O . GLY A 1 88 ? -11.155 -6.663 -9.682 1.00 90.88 88 GLY A O 1
ATOM 690 N N . TYR A 1 89 ? -9.451 -5.627 -8.679 1.00 91.44 89 TYR A N 1
ATOM 691 C CA . TYR A 1 89 ? -9.451 -4.519 -9.641 1.00 91.44 89 TYR A CA 1
ATOM 692 C C . TYR A 1 89 ? -8.891 -4.957 -10.997 1.00 91.44 89 TYR A C 1
ATOM 694 O O . TYR A 1 89 ? -7.940 -5.741 -11.084 1.00 91.44 89 TYR A O 1
ATOM 702 N N . LYS A 1 90 ? -9.443 -4.405 -12.084 1.00 91.44 90 LYS A N 1
ATOM 703 C CA . LYS A 1 90 ? -8.864 -4.588 -13.422 1.00 91.44 90 LYS A CA 1
ATOM 704 C C . LYS A 1 90 ? -7.565 -3.792 -13.525 1.00 91.44 90 LYS A C 1
ATOM 706 O O . LYS A 1 90 ? -7.410 -2.742 -12.912 1.00 91.44 90 LYS A O 1
ATOM 711 N N . GLN A 1 91 ? -6.635 -4.245 -14.363 1.00 91.81 91 GLN A N 1
ATOM 712 C CA . GLN A 1 91 ? -5.328 -3.587 -14.489 1.00 91.81 91 GLN A CA 1
ATOM 713 C C . GLN A 1 91 ? -5.428 -2.122 -14.930 1.00 91.81 91 GLN A C 1
ATOM 715 O O . GLN A 1 91 ? -4.735 -1.278 -14.372 1.00 91.81 91 GLN A O 1
ATOM 720 N N . SER A 1 92 ? -6.317 -1.811 -15.877 1.00 87.88 92 SER A N 1
ATOM 721 C CA . SER A 1 92 ? -6.579 -0.434 -16.308 1.00 87.88 92 SER A CA 1
ATOM 722 C C . SER A 1 92 ? -7.183 0.425 -15.193 1.00 87.88 92 SER A C 1
ATOM 724 O O . SER A 1 92 ? -6.785 1.574 -15.040 1.00 87.88 92 SER A O 1
ATOM 726 N N . GLU A 1 93 ? -8.081 -0.139 -14.377 1.00 88.19 93 GLU A N 1
ATOM 727 C CA . GLU A 1 93 ? -8.677 0.538 -13.215 1.00 88.19 93 GLU A CA 1
ATOM 728 C C . GLU A 1 93 ? -7.615 0.864 -12.161 1.00 88.19 93 GLU A C 1
ATOM 730 O O . GLU A 1 93 ? -7.610 1.966 -11.621 1.00 88.19 93 GLU A O 1
ATOM 735 N N . VAL A 1 94 ? -6.684 -0.063 -11.903 1.00 93.00 94 VAL A N 1
ATOM 736 C CA . VAL A 1 94 ? -5.561 0.167 -10.983 1.00 93.00 94 VAL A CA 1
ATOM 737 C C . VAL A 1 94 ? -4.681 1.311 -11.469 1.00 93.00 94 VAL A C 1
ATOM 739 O O . VAL A 1 94 ? -4.383 2.212 -10.690 1.00 93.00 94 VAL A O 1
ATOM 742 N N . VAL A 1 95 ? -4.270 1.296 -12.740 1.00 91.62 95 VAL A N 1
ATOM 743 C CA . VAL A 1 95 ? -3.435 2.369 -13.302 1.00 91.62 95 VAL A CA 1
ATOM 744 C C . VAL A 1 95 ? -4.160 3.709 -13.213 1.00 91.62 95 VAL A C 1
ATOM 746 O O . VAL A 1 95 ? -3.605 4.660 -12.666 1.00 91.62 95 VAL A O 1
ATOM 749 N N . TYR A 1 96 ? -5.412 3.763 -13.674 1.00 87.56 96 TYR A N 1
ATOM 750 C CA . TYR A 1 96 ? -6.233 4.969 -13.623 1.00 87.56 96 TYR A CA 1
ATOM 751 C C . TYR A 1 96 ? -6.350 5.504 -12.193 1.00 87.56 96 TYR A C 1
ATOM 753 O O . TYR A 1 96 ? -6.047 6.669 -11.941 1.00 87.56 96 TYR A O 1
ATOM 761 N N . LEU A 1 97 ? -6.720 4.654 -11.233 1.00 90.12 97 LEU A N 1
ATOM 762 C CA . LEU A 1 97 ? -6.844 5.046 -9.834 1.00 90.12 97 LEU A CA 1
ATOM 763 C C . LEU A 1 97 ? -5.527 5.603 -9.291 1.00 90.12 97 LEU A C 1
ATOM 765 O O . LEU A 1 97 ? -5.497 6.694 -8.723 1.00 90.12 97 LEU A O 1
ATOM 769 N N . LEU A 1 98 ? -4.430 4.875 -9.483 1.00 93.12 98 LEU A N 1
ATOM 770 C CA . LEU A 1 98 ? -3.143 5.248 -8.914 1.00 93.12 98 LEU A CA 1
ATOM 771 C C . LEU A 1 98 ? -2.570 6.524 -9.524 1.00 93.12 98 LEU A C 1
ATOM 773 O O . LEU A 1 98 ? -1.978 7.301 -8.785 1.00 93.12 98 LEU A O 1
ATOM 777 N N . GLN A 1 99 ? -2.823 6.817 -10.801 1.00 90.25 99 GLN A N 1
ATOM 778 C CA . GLN A 1 99 ? -2.491 8.121 -11.389 1.00 90.25 99 GLN A CA 1
ATOM 779 C C . GLN A 1 99 ? -3.226 9.269 -10.67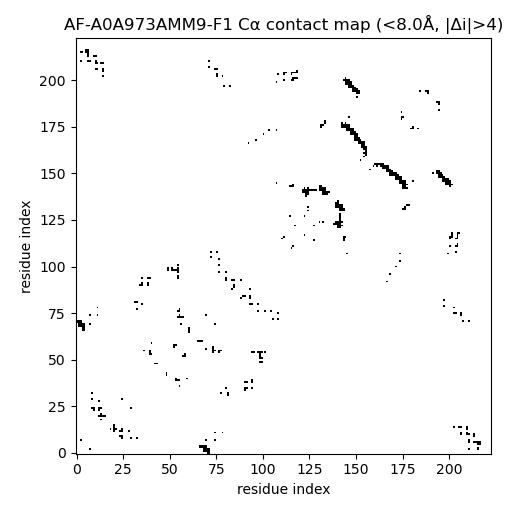6 1.00 90.25 99 GLN A C 1
ATOM 781 O O . GLN A 1 99 ? -2.655 10.334 -10.441 1.00 90.25 99 GLN A O 1
ATOM 786 N N . HIS A 1 100 ? -4.481 9.054 -10.271 1.00 88.19 100 HIS A N 1
ATOM 787 C CA . HIS A 1 100 ? -5.284 10.081 -9.604 1.00 88.19 100 HIS A CA 1
ATOM 788 C C . HIS A 1 100 ? -4.911 10.287 -8.138 1.00 88.19 100 HIS A C 1
ATOM 790 O O . HIS A 1 100 ? -4.990 11.421 -7.654 1.00 88.19 100 HIS A O 1
ATOM 796 N N . ILE A 1 101 ? -4.513 9.216 -7.447 1.00 92.62 101 ILE A N 1
ATOM 797 C CA . ILE A 1 101 ? -4.231 9.228 -6.005 1.00 92.62 101 ILE A CA 1
ATOM 798 C C . ILE A 1 101 ? -2.737 9.260 -5.687 1.00 92.62 101 ILE A C 1
ATOM 800 O O . ILE A 1 101 ? -2.359 9.251 -4.518 1.00 92.62 101 ILE A O 1
ATOM 804 N N . ARG A 1 102 ? -1.870 9.327 -6.698 1.00 93.38 102 ARG A N 1
ATOM 805 C CA . ARG A 1 102 ? -0.421 9.352 -6.507 1.00 93.38 102 ARG A CA 1
ATOM 806 C C . ARG A 1 102 ? 0.060 10.433 -5.527 1.00 93.38 102 ARG A C 1
ATOM 808 O O . ARG A 1 102 ? 0.806 10.067 -4.621 1.00 93.38 102 ARG A O 1
ATOM 815 N N . PRO A 1 103 ? -0.406 11.698 -5.586 1.00 92.75 103 PRO A N 1
ATOM 816 C CA . PRO A 1 103 ? -0.012 12.701 -4.591 1.00 92.75 103 PRO A CA 1
ATOM 817 C C . PRO A 1 103 ? -0.396 12.314 -3.153 1.00 92.75 103 PRO A C 1
ATOM 819 O O . PRO A 1 103 ? 0.306 12.638 -2.195 1.00 92.75 103 PRO A O 1
ATOM 822 N N . LEU A 1 104 ? -1.507 11.588 -2.988 1.00 94.50 104 LEU A N 1
ATOM 823 C CA . LEU A 1 104 ? -1.947 11.081 -1.690 1.00 94.50 104 LEU A CA 1
ATOM 824 C C . LEU A 1 104 ? -1.006 9.976 -1.187 1.00 94.50 104 LEU A C 1
ATOM 826 O O . LEU A 1 104 ? -0.614 9.991 -0.022 1.00 94.50 104 LEU A O 1
ATOM 830 N N . LEU A 1 105 ? -0.593 9.060 -2.067 1.00 96.06 105 LEU A N 1
ATOM 831 C CA . LEU A 1 105 ? 0.385 8.015 -1.750 1.00 96.06 105 LEU A CA 1
ATOM 832 C C . LEU A 1 105 ? 1.776 8.580 -1.450 1.00 96.06 105 LEU A C 1
ATOM 834 O O . LEU A 1 105 ? 2.447 8.090 -0.548 1.00 96.06 105 LEU A O 1
ATOM 838 N N . GLU A 1 106 ? 2.194 9.636 -2.143 1.00 95.31 106 GLU A N 1
ATOM 839 C CA . GLU A 1 106 ? 3.431 10.369 -1.852 1.00 95.31 106 GLU A CA 1
ATOM 840 C C . GLU A 1 106 ? 3.391 10.997 -0.457 1.00 95.31 106 GLU A C 1
ATOM 842 O O . GLU A 1 106 ? 4.340 10.858 0.319 1.00 95.31 106 GLU A O 1
ATOM 847 N N . LYS A 1 107 ? 2.264 11.621 -0.090 1.00 94.31 107 LYS A N 1
ATOM 848 C CA . LYS A 1 107 ? 2.047 12.146 1.265 1.00 94.31 107 LYS A CA 1
ATOM 849 C C . LYS A 1 107 ? 2.080 11.031 2.314 1.00 94.31 107 LYS A C 1
ATOM 851 O O . LYS A 1 107 ? 2.708 11.209 3.357 1.00 94.31 107 LYS A O 1
ATOM 856 N N . ALA A 1 108 ? 1.435 9.895 2.041 1.00 95.31 108 ALA A N 1
ATOM 857 C CA . ALA A 1 108 ? 1.447 8.726 2.917 1.00 95.31 108 ALA A CA 1
ATOM 858 C C . ALA A 1 108 ? 2.873 8.195 3.120 1.00 95.31 108 ALA A C 1
ATOM 860 O O . ALA A 1 108 ? 3.336 8.078 4.252 1.00 95.31 108 ALA A O 1
ATOM 861 N N . HIS A 1 109 ? 3.606 7.969 2.028 1.00 95.94 109 HIS A N 1
ATOM 862 C CA . HIS A 1 109 ? 4.993 7.508 2.049 1.00 95.94 109 HIS A CA 1
ATOM 863 C C . HIS A 1 109 ? 5.910 8.467 2.815 1.00 95.94 109 HIS A C 1
ATOM 865 O O . HIS A 1 109 ? 6.704 8.041 3.653 1.00 95.94 109 HIS A O 1
ATOM 871 N N . ALA A 1 110 ? 5.763 9.777 2.598 1.00 93.81 110 ALA A N 1
ATOM 872 C CA . ALA A 1 110 ? 6.523 10.789 3.322 1.00 93.81 110 ALA A CA 1
ATOM 873 C C . ALA A 1 110 ? 6.208 10.803 4.827 1.00 93.81 110 ALA A C 1
ATOM 875 O O . ALA A 1 110 ? 7.121 10.982 5.635 1.00 93.81 110 ALA A O 1
ATOM 876 N N . ALA A 1 111 ? 4.943 10.609 5.214 1.00 90.50 111 ALA A N 1
ATOM 877 C CA . ALA A 1 111 ? 4.548 10.515 6.616 1.00 90.50 111 ALA A CA 1
ATOM 878 C C . ALA A 1 111 ? 5.148 9.268 7.285 1.00 90.50 111 ALA A C 1
ATOM 880 O O . ALA A 1 111 ? 5.748 9.376 8.354 1.00 90.50 111 ALA A O 1
ATOM 881 N N . GLU A 1 112 ? 5.090 8.117 6.614 1.00 92.06 112 GLU A N 1
ATOM 882 C CA . GLU A 1 112 ? 5.677 6.866 7.108 1.00 92.06 112 GLU A CA 1
ATOM 883 C C . GLU A 1 112 ? 7.202 6.920 7.193 1.00 92.06 112 GLU A C 1
ATOM 885 O O . GLU A 1 112 ? 7.805 6.352 8.098 1.00 92.06 112 GLU A O 1
ATOM 890 N N . ARG A 1 113 ? 7.873 7.683 6.327 1.00 91.50 113 ARG A N 1
ATOM 891 C CA . ARG A 1 113 ? 9.315 7.913 6.485 1.00 91.50 113 ARG A CA 1
ATOM 892 C C . ARG A 1 113 ? 9.670 8.669 7.764 1.00 91.50 113 ARG A C 1
ATOM 894 O O . ARG A 1 113 ? 10.758 8.440 8.286 1.00 91.50 113 ARG A O 1
ATOM 901 N N . ARG A 1 114 ? 8.795 9.561 8.241 1.00 89.62 114 ARG A N 1
ATOM 902 C CA . ARG A 1 114 ? 9.012 10.348 9.469 1.00 89.62 114 ARG A CA 1
ATOM 903 C C . ARG A 1 114 ? 8.675 9.553 10.724 1.00 89.62 114 ARG A C 1
ATOM 905 O O . ARG A 1 114 ? 9.376 9.686 11.717 1.00 89.62 114 ARG A O 1
ATOM 912 N N . ASN A 1 115 ? 7.626 8.736 10.668 1.00 88.31 115 ASN A N 1
ATOM 913 C CA . ASN A 1 115 ? 7.158 7.935 11.793 1.00 88.31 115 ASN A CA 1
ATOM 914 C C . ASN A 1 115 ? 6.923 6.479 11.355 1.00 88.31 115 ASN A C 1
ATOM 916 O O . ASN A 1 115 ? 5.775 6.057 11.244 1.00 88.31 115 ASN A O 1
ATOM 920 N N . PRO A 1 116 ? 7.989 5.712 11.064 1.00 90.25 116 PRO A N 1
ATOM 921 C CA . PRO A 1 116 ? 7.849 4.403 10.439 1.00 90.25 116 PRO A CA 1
ATOM 922 C C . PRO A 1 116 ? 7.208 3.400 11.387 1.00 90.25 116 PRO A C 1
ATOM 924 O O . PRO A 1 116 ? 7.661 3.258 12.531 1.00 90.25 116 PRO A O 1
ATOM 927 N N . ALA A 1 117 ? 6.226 2.650 10.889 1.00 89.88 117 ALA A N 1
ATOM 928 C CA . ALA A 1 117 ? 5.757 1.456 11.578 1.00 89.88 117 ALA A CA 1
ATOM 929 C C . ALA A 1 117 ? 6.892 0.442 11.739 1.00 89.88 117 ALA A C 1
ATOM 931 O O . ALA A 1 117 ? 7.749 0.300 10.858 1.00 89.88 117 ALA A O 1
ATOM 932 N N . VAL A 1 118 ? 6.873 -0.275 12.861 1.00 88.12 118 VAL A N 1
ATOM 933 C CA . VAL A 1 118 ? 7.812 -1.359 13.154 1.00 88.12 118 VAL A CA 1
ATOM 934 C C . VAL A 1 118 ? 7.031 -2.671 13.080 1.00 88.12 118 VAL A C 1
ATOM 936 O O . VAL A 1 118 ? 6.239 -2.964 13.974 1.00 88.12 118 VAL A O 1
ATOM 939 N N . PRO A 1 119 ? 7.183 -3.452 11.995 1.00 82.56 119 PRO A N 1
ATOM 940 C CA . PRO A 1 119 ? 6.415 -4.677 11.825 1.00 82.56 119 PRO A CA 1
ATOM 941 C C . PRO A 1 119 ? 6.663 -5.660 12.975 1.00 82.56 119 PRO A C 1
ATOM 943 O O . PRO A 1 119 ? 7.812 -5.932 13.317 1.00 82.56 119 PRO A O 1
ATOM 946 N N . ASN A 1 120 ? 5.590 -6.253 13.502 1.00 82.38 120 ASN A N 1
ATOM 947 C CA . ASN A 1 120 ? 5.609 -7.227 14.604 1.00 82.38 120 ASN A CA 1
ATOM 948 C C . ASN A 1 120 ? 6.076 -6.675 15.965 1.00 82.38 120 ASN A C 1
ATOM 950 O O . ASN A 1 120 ? 6.437 -7.467 16.833 1.00 82.38 120 ASN A O 1
ATOM 954 N N . LEU A 1 121 ? 6.073 -5.353 16.162 1.00 87.94 121 LEU A N 1
ATOM 955 C CA . LEU A 1 121 ? 6.386 -4.740 17.449 1.00 87.94 121 LEU A CA 1
ATOM 956 C C . LEU A 1 121 ? 5.321 -3.705 17.821 1.00 87.94 121 LEU A C 1
ATOM 958 O O . LEU A 1 121 ? 5.060 -2.777 17.056 1.00 87.94 121 LEU A O 1
ATOM 962 N N . ASN A 1 122 ? 4.749 -3.849 19.015 1.00 88.81 122 ASN A N 1
ATOM 963 C CA . ASN A 1 122 ? 3.933 -2.806 19.626 1.00 88.81 122 ASN A CA 1
ATOM 964 C C . ASN A 1 122 ? 4.871 -1.828 20.338 1.00 88.81 122 ASN A C 1
ATOM 966 O O . ASN A 1 122 ? 5.672 -2.238 21.174 1.00 88.81 122 ASN A O 1
ATOM 970 N N . LEU A 1 123 ? 4.797 -0.551 19.967 1.00 92.62 123 LEU A N 1
ATOM 971 C CA . LEU A 1 123 ? 5.587 0.522 20.571 1.00 92.62 123 LEU A CA 1
ATOM 972 C C . LEU A 1 123 ? 4.764 1.175 21.674 1.00 92.62 123 LEU A C 1
ATOM 974 O O . LEU A 1 123 ? 3.566 1.382 21.473 1.00 92.62 123 LEU A O 1
ATOM 978 N N . LEU A 1 124 ? 5.378 1.514 22.805 1.00 95.75 124 LEU A N 1
ATOM 979 C CA . LEU A 1 124 ? 4.673 2.241 23.857 1.00 95.75 124 LEU A CA 1
ATOM 980 C C . LEU A 1 124 ? 4.338 3.654 23.368 1.00 95.75 124 LEU A C 1
ATOM 982 O O . LEU A 1 124 ? 5.028 4.210 22.508 1.00 95.75 124 LEU A O 1
ATOM 986 N N . ALA A 1 125 ? 3.267 4.247 23.897 1.00 95.19 125 ALA A N 1
ATOM 987 C CA . ALA A 1 125 ? 2.878 5.614 23.540 1.00 95.19 125 ALA A CA 1
ATOM 988 C C . ALA A 1 125 ? 4.019 6.628 23.781 1.00 95.19 125 ALA A C 1
ATOM 990 O O . ALA A 1 125 ? 4.228 7.535 22.970 1.00 95.19 125 ALA A O 1
ATOM 991 N N . GLU A 1 126 ? 4.806 6.423 24.841 1.00 94.81 126 GLU A N 1
ATOM 992 C CA . GLU A 1 126 ? 5.973 7.244 25.184 1.00 94.81 126 GLU A CA 1
ATOM 993 C C . GLU A 1 126 ? 7.119 7.162 24.162 1.00 94.81 126 GLU A C 1
ATOM 995 O O . GLU A 1 126 ? 7.819 8.153 23.953 1.00 94.81 126 GLU A O 1
ATOM 1000 N N . ASP A 1 127 ? 7.268 6.037 23.452 1.00 93.19 127 ASP A N 1
ATOM 1001 C CA . ASP A 1 127 ? 8.322 5.849 22.444 1.00 93.19 127 ASP A CA 1
ATOM 1002 C C . ASP A 1 127 ? 8.053 6.642 21.156 1.00 93.19 127 ASP A C 1
ATOM 1004 O O . ASP A 1 127 ? 8.953 6.855 20.335 1.00 93.19 127 ASP A O 1
ATOM 1008 N N . ARG A 1 128 ? 6.795 7.032 20.918 1.00 90.94 128 ARG A N 1
ATOM 1009 C CA . ARG A 1 128 ? 6.343 7.676 19.674 1.00 90.94 128 ARG A CA 1
ATOM 1010 C C . ARG A 1 128 ? 5.367 8.825 19.954 1.00 90.94 128 ARG A C 1
ATOM 1012 O O . ARG A 1 128 ? 4.215 8.773 19.497 1.00 90.94 128 ARG A O 1
ATOM 1019 N N . PRO A 1 129 ? 5.825 9.895 20.628 1.00 88.56 129 PRO A N 1
ATOM 1020 C CA . PRO A 1 129 ? 4.980 11.033 20.966 1.00 88.56 129 PRO A CA 1
ATOM 1021 C C . PRO A 1 129 ? 4.350 11.651 19.710 1.00 88.56 129 PRO A C 1
ATOM 1023 O O . PRO A 1 129 ? 5.009 11.845 18.688 1.00 88.56 129 PRO A O 1
ATOM 1026 N N . GLY A 1 130 ? 3.051 11.950 19.784 1.00 87.25 130 GLY A N 1
ATOM 1027 C CA . GLY A 1 130 ? 2.273 12.520 18.676 1.00 87.25 130 GLY A CA 1
ATOM 1028 C C . GLY A 1 130 ? 1.679 11.498 17.699 1.00 87.25 130 GLY A C 1
ATOM 1029 O O . GLY A 1 130 ? 0.961 11.890 16.778 1.00 87.25 130 GLY A O 1
ATOM 1030 N N . SER A 1 131 ? 1.934 10.201 17.889 1.00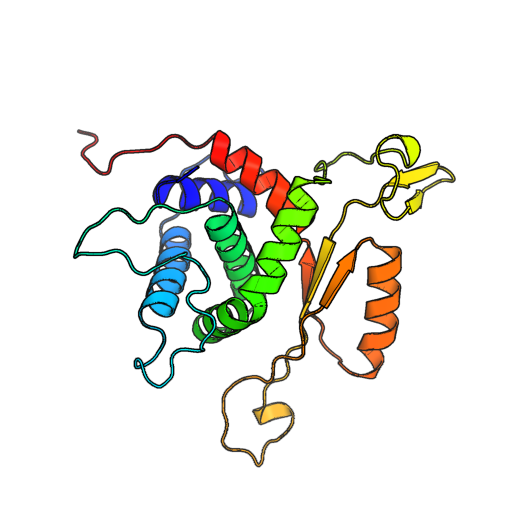 92.19 131 SER A N 1
ATOM 1031 C CA . SER A 1 131 ? 1.137 9.158 17.230 1.00 92.19 131 SER A CA 1
ATOM 1032 C C . SER A 1 131 ? -0.215 9.016 17.937 1.00 92.19 131 SER A C 1
ATOM 1034 O O . SER A 1 131 ? -0.280 9.233 19.148 1.00 92.19 131 SER A O 1
ATOM 1036 N N . PRO A 1 132 ? -1.293 8.627 17.231 1.00 94.38 132 PRO A N 1
ATOM 1037 C CA . PRO A 1 132 ? -2.503 8.164 17.901 1.00 94.38 132 PRO A CA 1
ATOM 1038 C C . PRO A 1 132 ? -2.185 7.027 18.872 1.00 94.38 132 PRO A C 1
ATOM 1040 O O . PRO A 1 132 ? -1.196 6.320 18.692 1.00 94.38 132 PRO A O 1
ATOM 1043 N N . VAL A 1 133 ? -3.025 6.843 19.883 1.00 95.44 133 VAL A N 1
ATOM 1044 C CA . VAL A 1 133 ? -2.839 5.820 20.916 1.00 95.44 133 VAL A CA 1
ATOM 1045 C C . VAL A 1 133 ? -4.001 4.839 20.866 1.00 95.44 133 VAL A C 1
ATOM 1047 O O . VAL A 1 133 ? -5.141 5.226 20.601 1.00 95.44 133 VAL A O 1
ATOM 1050 N N . TYR A 1 134 ? -3.713 3.567 21.119 1.00 93.62 134 TYR A N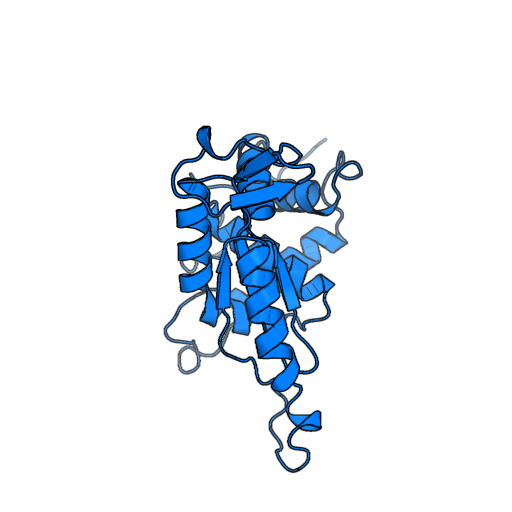 1
ATOM 1051 C CA . TYR A 1 134 ? -4.722 2.561 21.426 1.00 93.62 134 TYR A CA 1
ATOM 1052 C C . TYR A 1 134 ? -4.349 1.841 22.721 1.00 93.62 134 TYR A C 1
ATOM 1054 O O . TYR A 1 134 ? -3.173 1.743 23.069 1.00 93.62 134 TYR A O 1
ATOM 1062 N N . VAL A 1 135 ? -5.359 1.358 23.443 1.00 94.31 135 VAL A N 1
ATOM 1063 C CA . VAL A 1 135 ? -5.172 0.680 24.729 1.00 94.31 135 VAL A CA 1
ATOM 1064 C C . VAL A 1 135 ? -5.433 -0.806 24.544 1.00 94.31 135 VAL A C 1
ATOM 1066 O O . VAL A 1 135 ? -6.490 -1.200 24.053 1.00 94.31 135 VAL A O 1
ATOM 1069 N N . GLU A 1 136 ? -4.489 -1.634 24.971 1.00 93.56 136 GLU A N 1
ATOM 1070 C CA . GLU A 1 136 ? -4.634 -3.087 25.012 1.00 93.56 136 GLU A CA 1
ATOM 1071 C C . GLU A 1 136 ? -4.174 -3.578 26.388 1.00 93.56 136 GLU A C 1
ATOM 1073 O O . GLU A 1 136 ? -3.067 -3.280 26.827 1.00 93.56 136 GLU A O 1
ATOM 1078 N N . ASN A 1 137 ? -5.047 -4.292 27.107 1.00 94.12 137 ASN A N 1
ATOM 1079 C CA . ASN A 1 137 ? -4.787 -4.779 28.472 1.00 94.12 137 ASN A CA 1
ATOM 1080 C C . ASN A 1 137 ? -4.346 -3.682 29.467 1.00 94.12 137 ASN A C 1
ATOM 1082 O O . ASN A 1 137 ? -3.523 -3.927 30.345 1.00 94.12 137 ASN A O 1
ATOM 1086 N N . GLY A 1 138 ? -4.890 -2.468 29.326 1.00 95.12 138 GLY A N 1
ATOM 1087 C CA . GLY A 1 138 ? -4.555 -1.323 30.183 1.00 95.12 138 GLY A CA 1
ATOM 1088 C C . GLY A 1 138 ? -3.213 -0.656 29.868 1.00 95.12 138 GLY A C 1
ATOM 1089 O O . GLY A 1 138 ? -2.816 0.252 30.591 1.00 95.12 138 GLY A O 1
ATOM 1090 N N . ILE A 1 139 ? -2.527 -1.080 28.803 1.00 95.81 139 ILE A N 1
ATOM 1091 C CA . ILE A 1 139 ? -1.268 -0.492 28.340 1.00 95.81 139 ILE A CA 1
ATOM 1092 C C . ILE A 1 139 ? -1.546 0.365 27.106 1.00 95.81 139 ILE A C 1
ATOM 1094 O O . ILE A 1 139 ? -2.242 -0.064 26.184 1.00 95.81 139 ILE A O 1
ATOM 1098 N N . GLU A 1 140 ? -0.994 1.576 27.093 1.00 96.38 140 GLU A N 1
ATOM 1099 C CA . GLU A 1 140 ? -1.088 2.507 25.972 1.00 96.38 140 GLU A CA 1
ATOM 1100 C C . GLU A 1 140 ? 0.024 2.263 24.949 1.00 96.38 140 GLU A C 1
ATOM 1102 O O . GLU A 1 140 ? 1.217 2.406 25.232 1.00 96.38 140 GLU A O 1
ATOM 1107 N N . PHE A 1 141 ? -0.381 1.940 23.725 1.00 95.88 141 PHE A N 1
ATOM 1108 C CA . PHE A 1 141 ? 0.517 1.711 22.604 1.00 95.88 141 PHE A CA 1
ATOM 1109 C C . PHE A 1 141 ? 0.358 2.797 21.547 1.00 95.88 141 PHE A C 1
ATOM 1111 O O . PHE A 1 141 ? -0.749 3.243 21.237 1.00 95.88 141 PHE A O 1
ATOM 1118 N N . ALA A 1 142 ? 1.474 3.184 20.938 1.00 95.75 142 ALA A N 1
ATOM 1119 C CA . ALA A 1 142 ? 1.475 4.090 19.808 1.00 95.75 142 ALA A CA 1
ATOM 1120 C C . ALA A 1 142 ? 0.959 3.385 18.549 1.00 95.75 142 ALA A C 1
ATOM 1122 O O . ALA A 1 142 ? 1.502 2.375 18.091 1.00 95.75 142 ALA A O 1
ATOM 1123 N N . ASP A 1 143 ? -0.061 3.966 17.932 1.00 94.12 143 ASP A N 1
ATOM 1124 C CA . ASP A 1 143 ? -0.609 3.518 16.668 1.00 94.12 143 ASP A CA 1
ATOM 1125 C C . ASP A 1 143 ? 0.063 4.220 15.487 1.00 94.12 143 ASP A C 1
ATOM 1127 O O . ASP A 1 143 ? -0.273 5.337 15.086 1.00 94.12 143 ASP A O 1
ATOM 1131 N N . THR A 1 144 ? 1.033 3.534 14.896 1.00 93.38 144 THR A N 1
ATOM 1132 C CA . THR A 1 144 ? 1.756 4.026 13.717 1.00 93.38 144 THR A CA 1
ATOM 1133 C C . THR A 1 144 ? 1.083 3.644 12.398 1.00 93.38 144 THR A C 1
ATOM 1135 O O . THR A 1 144 ? 1.582 4.021 11.338 1.00 93.38 144 THR A O 1
ATOM 1138 N N . ARG A 1 145 ? -0.053 2.933 12.435 1.00 93.69 145 ARG A N 1
ATOM 1139 C CA . ARG A 1 145 ? -0.716 2.411 11.235 1.00 93.69 145 ARG A CA 1
ATOM 1140 C C . ARG A 1 145 ? -1.397 3.520 10.444 1.00 93.69 145 ARG A C 1
ATOM 1142 O O . ARG A 1 145 ? -2.037 4.418 10.996 1.00 93.69 145 ARG A O 1
ATOM 1149 N N . LEU A 1 146 ? -1.286 3.421 9.131 1.00 95.44 146 LEU A N 1
ATOM 1150 C CA . LEU A 1 146 ? -1.876 4.313 8.152 1.00 95.44 146 LEU A CA 1
ATOM 1151 C C . LEU A 1 146 ? -2.638 3.462 7.150 1.00 95.44 146 LEU A C 1
ATOM 1153 O O . LEU A 1 146 ? -2.085 2.550 6.541 1.00 95.44 146 LEU A O 1
ATOM 1157 N N . PHE A 1 147 ? -3.902 3.794 6.958 1.00 96.44 147 PHE A N 1
ATOM 1158 C CA . PHE A 1 147 ? -4.800 3.082 6.073 1.00 96.44 147 PHE A CA 1
ATOM 1159 C C . PHE A 1 147 ? -5.212 3.982 4.917 1.00 96.44 147 PHE A C 1
ATOM 1161 O O . PHE A 1 147 ? -5.438 5.177 5.101 1.00 96.44 147 PHE A O 1
ATOM 1168 N N . LEU A 1 148 ? -5.335 3.399 3.732 1.00 96.56 148 LEU A N 1
ATOM 1169 C CA . LEU A 1 148 ? -6.002 3.999 2.587 1.00 96.56 148 LEU A CA 1
ATOM 1170 C C . LEU A 1 148 ? -7.354 3.318 2.402 1.00 96.56 148 LEU A C 1
ATOM 1172 O O . LEU A 1 148 ? -7.418 2.107 2.189 1.00 96.56 148 LEU A O 1
ATOM 1176 N N . LEU A 1 149 ? -8.419 4.108 2.470 1.00 95.25 149 LEU A N 1
ATOM 1177 C CA . LEU A 1 149 ? -9.785 3.656 2.246 1.00 95.25 149 LEU A CA 1
ATOM 1178 C C . LEU A 1 149 ? -10.205 4.015 0.826 1.00 95.25 149 LEU A C 1
ATOM 1180 O O . LEU A 1 149 ? -10.037 5.153 0.379 1.00 95.25 149 LEU A O 1
ATOM 1184 N N . LEU A 1 150 ? -10.767 3.033 0.127 1.00 93.62 150 LEU A N 1
ATOM 1185 C CA . LEU A 1 150 ? -11.232 3.161 -1.246 1.00 93.62 150 LEU A CA 1
ATOM 1186 C C . LEU A 1 150 ? -12.670 2.670 -1.358 1.00 93.62 150 LEU A C 1
ATOM 1188 O O . LEU A 1 150 ? -12.978 1.519 -1.048 1.00 93.62 150 LEU A O 1
ATOM 1192 N N . GLY A 1 151 ? -13.537 3.543 -1.860 1.00 88.88 151 GLY A N 1
ATOM 1193 C CA . GLY A 1 151 ? -14.887 3.188 -2.270 1.00 88.88 151 GLY A CA 1
ATOM 1194 C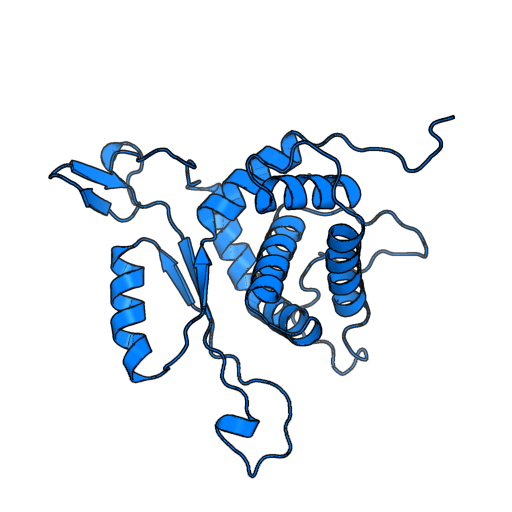 C . GLY A 1 151 ? -14.935 2.904 -3.769 1.00 88.88 151 GLY A C 1
ATOM 1195 O O . GLY A 1 151 ? -14.431 3.701 -4.559 1.00 88.88 151 GLY A O 1
ATOM 1196 N N . ARG A 1 152 ? -15.568 1.798 -4.170 1.00 86.12 152 ARG A N 1
ATOM 1197 C CA . ARG A 1 152 ? -15.798 1.440 -5.577 1.00 86.12 152 ARG A CA 1
ATOM 1198 C C . ARG A 1 152 ? -17.234 0.978 -5.770 1.00 86.12 152 ARG A C 1
ATOM 1200 O O . ARG A 1 152 ? -17.705 0.125 -5.022 1.00 86.12 152 ARG A O 1
ATOM 1207 N N . VAL A 1 153 ? -17.874 1.483 -6.818 1.00 82.25 153 VAL A N 1
ATOM 1208 C CA . VAL A 1 153 ? -19.173 1.008 -7.299 1.00 82.25 153 VAL A CA 1
ATOM 1209 C C . VAL A 1 153 ? -19.094 0.801 -8.809 1.00 82.25 153 VAL A C 1
ATOM 1211 O O . VAL A 1 153 ? -18.568 1.644 -9.535 1.00 82.25 153 VAL A O 1
ATOM 1214 N N . GLU A 1 154 ? -19.596 -0.332 -9.295 1.00 80.62 154 GLU A N 1
ATOM 1215 C CA . GLU A 1 154 ? -19.719 -0.560 -10.733 1.00 80.62 154 GLU A CA 1
ATOM 1216 C C . GLU A 1 154 ? -20.858 0.308 -11.280 1.00 80.62 154 GLU A C 1
ATOM 1218 O O . GLU A 1 154 ? -21.999 0.200 -10.833 1.00 80.62 154 GLU A O 1
ATOM 1223 N N . MET A 1 155 ? -20.572 1.164 -12.267 1.00 76.25 155 MET A N 1
ATOM 1224 C CA . MET A 1 155 ? -21.574 2.089 -12.820 1.00 76.25 155 MET A CA 1
ATOM 1225 C C . MET A 1 155 ? -22.803 1.366 -13.372 1.00 76.25 155 MET A C 1
ATOM 1227 O O . MET A 1 155 ? -23.917 1.838 -13.184 1.00 76.25 155 MET A O 1
ATOM 1231 N N . ARG A 1 156 ? -22.623 0.183 -13.972 1.00 75.81 156 ARG A N 1
ATOM 1232 C CA . ARG A 1 156 ? -23.740 -0.644 -14.453 1.00 75.81 156 ARG A CA 1
ATOM 1233 C C . ARG A 1 156 ? -24.643 -1.163 -13.332 1.00 75.81 156 ARG A C 1
ATOM 1235 O O . ARG A 1 156 ? -25.816 -1.405 -13.587 1.00 75.81 156 ARG A O 1
ATOM 1242 N N . GLU A 1 157 ? -24.115 -1.339 -12.120 1.00 72.88 157 GLU A N 1
ATOM 1243 C CA . GLU A 1 157 ? -24.905 -1.764 -10.958 1.00 72.88 157 GLU A CA 1
ATOM 1244 C C . GLU A 1 157 ? -25.690 -0.589 -10.362 1.00 72.88 157 GLU A C 1
ATOM 1246 O O . GLU A 1 157 ? -26.853 -0.749 -10.006 1.00 72.88 157 GLU A O 1
ATOM 1251 N N . ALA A 1 158 ? -25.079 0.597 -10.275 1.00 73.12 158 ALA A N 1
ATOM 1252 C CA . ALA A 1 158 ? -25.717 1.772 -9.676 1.00 73.12 158 ALA A CA 1
ATOM 1253 C C . ALA A 1 158 ? -26.622 2.556 -10.639 1.00 73.12 158 ALA A C 1
ATOM 1255 O O . ALA A 1 158 ? -27.621 3.131 -10.213 1.00 73.12 158 ALA A O 1
ATOM 1256 N N . TYR A 1 159 ? -26.282 2.581 -11.928 1.00 76.06 159 TYR A N 1
ATOM 1257 C CA . TYR A 1 159 ? -26.951 3.369 -12.962 1.00 76.06 159 TYR A CA 1
ATOM 1258 C C . TYR A 1 159 ? -27.080 2.552 -14.260 1.00 76.06 159 TYR A C 1
ATOM 1260 O O . TYR A 1 159 ? -26.386 2.823 -15.240 1.00 76.06 159 TYR A O 1
ATOM 1268 N N . PRO A 1 160 ? -27.987 1.559 -14.315 1.00 72.38 160 PRO A N 1
ATOM 1269 C CA . PRO A 1 160 ? -28.103 0.635 -15.451 1.00 72.38 160 PRO A CA 1
ATOM 1270 C C . PRO A 1 160 ? -28.500 1.310 -16.774 1.00 72.38 160 PRO A C 1
ATOM 1272 O O . PRO A 1 160 ? -28.312 0.732 -17.839 1.00 72.38 160 PRO A O 1
ATOM 1275 N N . LEU A 1 161 ? -29.035 2.535 -16.720 1.00 76.62 161 LEU A N 1
ATOM 1276 C CA . LEU A 1 161 ? -29.392 3.338 -17.893 1.00 76.62 161 LEU A CA 1
ATOM 1277 C C . LEU A 1 161 ? -28.220 4.174 -18.441 1.00 76.62 161 LEU A C 1
ATOM 1279 O O . LEU A 1 161 ? -28.396 4.896 -19.418 1.00 76.62 161 LEU A O 1
ATOM 1283 N N . HIS A 1 162 ? -27.044 4.139 -17.808 1.00 67.69 162 HIS A N 1
ATOM 1284 C CA . HIS A 1 162 ? -25.841 4.809 -18.303 1.00 67.69 162 HIS A CA 1
ATOM 1285 C C . HIS A 1 162 ? -24.940 3.826 -19.057 1.00 67.69 162 HIS A C 1
ATOM 1287 O O . HIS A 1 162 ? -24.576 2.773 -18.542 1.00 67.69 162 HIS A O 1
ATOM 1293 N N . ASP A 1 163 ? -24.519 4.212 -20.264 1.00 64.12 163 ASP A N 1
ATOM 1294 C CA . ASP A 1 163 ? -23.650 3.404 -21.136 1.00 64.12 163 ASP A CA 1
ATOM 1295 C C . ASP A 1 163 ? -22.161 3.441 -20.719 1.00 64.12 163 ASP A C 1
ATOM 1297 O O . ASP A 1 163 ? -21.290 2.812 -21.318 1.00 64.12 163 ASP A O 1
ATOM 1301 N N . GLN A 1 164 ? -21.829 4.175 -19.652 1.00 62.28 164 GLN A N 1
ATOM 1302 C CA . GLN A 1 164 ? -20.458 4.236 -19.154 1.00 62.28 164 GLN A CA 1
ATOM 1303 C C . GLN A 1 164 ? -20.085 2.947 -18.413 1.00 62.28 164 GLN A C 1
ATOM 1305 O O . GLN A 1 164 ? -20.698 2.565 -17.417 1.00 62.28 164 GLN A O 1
ATOM 1310 N N . SER A 1 165 ? -19.030 2.283 -18.887 1.00 64.94 165 SER A N 1
ATOM 1311 C CA . SER A 1 165 ? -18.549 1.007 -18.345 1.00 64.94 165 SER A CA 1
ATOM 1312 C C . SER A 1 165 ? -17.460 1.135 -17.274 1.00 64.94 165 SER A C 1
ATOM 1314 O O . SER A 1 165 ? -16.958 0.114 -16.804 1.00 64.94 165 SER A O 1
ATOM 1316 N N . LEU A 1 166 ? -17.015 2.352 -16.949 1.00 67.31 166 LEU A N 1
ATOM 1317 C CA . LEU A 1 166 ? -15.937 2.570 -15.981 1.00 67.31 166 LEU A CA 1
ATOM 1318 C C . LEU A 1 166 ? -16.500 2.604 -14.553 1.00 67.31 166 LEU A C 1
ATOM 1320 O O . LEU A 1 166 ? -17.574 3.164 -14.349 1.00 67.31 166 LEU A O 1
ATOM 1324 N N . PRO A 1 167 ? -15.814 2.015 -13.558 1.00 72.25 167 PRO A N 1
ATOM 1325 C CA . PRO A 1 167 ? -16.281 2.056 -12.179 1.00 72.25 167 PRO A CA 1
ATOM 1326 C C . PRO A 1 167 ? -16.222 3.480 -11.624 1.00 72.25 167 PRO A C 1
ATOM 1328 O O . PRO A 1 167 ? -15.285 4.233 -11.902 1.00 72.25 167 PRO A O 1
ATOM 1331 N N . LEU A 1 168 ? -17.186 3.820 -10.772 1.00 77.38 168 LEU A N 1
ATOM 1332 C CA . LEU A 1 168 ? -17.131 5.037 -9.981 1.00 77.38 168 LEU A CA 1
ATOM 1333 C C . LEU A 1 168 ? -16.251 4.775 -8.761 1.00 77.38 168 LEU A C 1
ATOM 1335 O O . LEU A 1 168 ? -16.552 3.919 -7.922 1.00 77.38 168 LEU A O 1
ATOM 1339 N N . ILE A 1 169 ? -15.135 5.496 -8.692 1.00 78.06 169 ILE A N 1
ATOM 1340 C CA . ILE A 1 169 ? -14.220 5.446 -7.556 1.00 78.06 169 ILE A CA 1
ATOM 1341 C C . ILE A 1 169 ? -14.429 6.712 -6.736 1.00 78.06 169 ILE A C 1
ATOM 1343 O O . ILE A 1 169 ? -14.252 7.824 -7.234 1.00 78.06 169 ILE A O 1
ATOM 1347 N N . PHE A 1 170 ? -14.828 6.533 -5.482 1.00 82.56 170 PHE A N 1
ATOM 1348 C CA . PHE A 1 170 ? -15.064 7.641 -4.564 1.00 82.56 170 PHE A CA 1
ATOM 1349 C C . PHE A 1 170 ? -13.743 8.251 -4.100 1.00 82.56 170 PHE A C 1
ATOM 1351 O O . PHE A 1 170 ? -12.684 7.627 -4.201 1.00 82.56 170 PHE A O 1
ATOM 1358 N N . ALA A 1 171 ? -13.814 9.473 -3.565 1.00 85.44 171 ALA A N 1
ATOM 1359 C CA . ALA A 1 171 ? -12.643 10.164 -3.048 1.00 85.44 171 ALA A CA 1
ATOM 1360 C C . ALA A 1 171 ? -11.912 9.279 -2.010 1.00 85.44 171 ALA A C 1
ATOM 1362 O O . ALA A 1 171 ? -12.523 8.903 -1.001 1.00 85.44 171 ALA A O 1
ATOM 1363 N N . PRO A 1 172 ? -10.638 8.923 -2.264 1.00 91.94 172 PRO A N 1
ATOM 1364 C CA . PRO A 1 172 ? -9.839 8.121 -1.347 1.00 91.94 172 PRO A CA 1
ATOM 1365 C C . PRO A 1 172 ? -9.571 8.888 -0.054 1.00 91.94 172 PRO A C 1
ATOM 1367 O O . PRO A 1 172 ? -9.441 10.114 -0.060 1.00 91.94 172 PRO A O 1
ATOM 1370 N N . GLU A 1 173 ? -9.395 8.158 1.040 1.00 93.69 173 GLU A N 1
ATOM 1371 C CA . GLU A 1 173 ? -9.148 8.753 2.351 1.00 93.69 173 GLU A CA 1
ATOM 1372 C C . GLU A 1 173 ? -7.957 8.084 3.036 1.00 93.69 173 GLU A C 1
ATOM 1374 O O . GLU A 1 173 ? -7.833 6.859 3.017 1.00 93.69 173 GLU A O 1
ATOM 1379 N N . LEU A 1 174 ? -7.069 8.892 3.623 1.00 95.69 174 LEU A N 1
ATOM 1380 C CA . LEU A 1 174 ? -5.992 8.404 4.482 1.00 95.69 174 LEU A CA 1
ATOM 1381 C C . LEU A 1 174 ? -6.417 8.525 5.938 1.00 95.69 174 LEU A C 1
ATOM 1383 O O . LEU A 1 174 ? -6.695 9.629 6.403 1.00 95.69 174 LEU A O 1
ATOM 1387 N N . VAL A 1 175 ? -6.383 7.412 6.659 1.00 95.94 175 VAL A N 1
ATOM 1388 C CA . VAL A 1 175 ? -6.806 7.342 8.057 1.00 95.94 175 VAL A CA 1
ATOM 1389 C C . VAL A 1 175 ? -5.659 6.808 8.903 1.00 95.94 175 VAL A C 1
ATOM 1391 O O . VAL A 1 175 ? -5.057 5.792 8.559 1.00 95.94 175 VAL A O 1
ATOM 1394 N N . ARG A 1 176 ? -5.321 7.503 9.993 1.00 94.69 176 ARG A N 1
ATOM 1395 C CA . ARG A 1 176 ? -4.213 7.122 10.878 1.00 94.69 176 ARG A CA 1
ATOM 1396 C C . ARG A 1 176 ? -4.745 6.531 12.179 1.00 94.69 176 ARG A C 1
ATOM 1398 O O . ARG A 1 176 ? -5.487 7.193 12.896 1.00 94.69 176 ARG A O 1
ATOM 1405 N N . GLY A 1 177 ? -4.290 5.326 12.490 1.00 94.00 177 GLY A N 1
ATOM 1406 C CA . GLY A 1 177 ? -4.655 4.572 13.681 1.00 94.00 177 GLY A CA 1
ATOM 1407 C C . GLY A 1 177 ? -5.980 3.811 13.578 1.00 94.00 177 GLY A C 1
ATOM 1408 O O . GLY A 1 177 ? -6.859 4.145 12.783 1.00 94.00 177 GLY A O 1
ATOM 1409 N N . LEU A 1 178 ? -6.112 2.756 14.383 1.00 93.81 178 LEU A N 1
ATOM 1410 C CA . LEU A 1 178 ? -7.273 1.863 14.400 1.00 93.81 178 LEU A CA 1
ATOM 1411 C C . LEU A 1 178 ? -8.543 2.540 14.894 1.00 93.81 178 LEU A C 1
ATOM 1413 O O . LEU A 1 178 ? -9.615 2.247 14.366 1.00 93.81 178 LEU A O 1
ATOM 1417 N N . THR A 1 179 ? -8.441 3.420 15.890 1.00 94.50 179 THR A N 1
ATOM 1418 C CA . THR A 1 179 ? -9.604 4.141 16.423 1.00 94.50 179 THR A CA 1
ATOM 1419 C C . THR A 1 179 ? -10.254 4.965 15.316 1.00 94.50 179 THR A C 1
ATOM 1421 O O . THR A 1 179 ? -11.417 4.743 14.988 1.00 94.50 179 THR A O 1
ATOM 1424 N N . ALA A 1 180 ? -9.463 5.801 14.634 1.00 95.69 180 ALA A N 1
ATOM 1425 C CA . ALA A 1 180 ? -9.944 6.594 13.508 1.00 95.69 180 ALA A CA 1
ATOM 1426 C C . ALA A 1 180 ? -10.433 5.711 12.347 1.00 95.69 180 ALA A C 1
ATOM 1428 O O . ALA A 1 180 ? -11.462 6.007 11.753 1.00 95.69 180 ALA A O 1
ATOM 1429 N N . LEU A 1 181 ? -9.751 4.596 12.040 1.00 96.12 181 LEU A N 1
ATOM 1430 C CA . LEU A 1 181 ? -10.226 3.650 11.021 1.00 96.12 181 LEU A CA 1
ATOM 1431 C C . LEU A 1 181 ? -11.624 3.123 11.359 1.00 96.12 181 LEU A C 1
ATOM 1433 O O . LEU A 1 181 ? -12.493 3.083 10.491 1.00 96.12 181 LEU A O 1
ATOM 1437 N N . THR A 1 182 ? -11.837 2.724 12.611 1.00 95.00 182 THR A N 1
ATOM 1438 C CA . THR A 1 182 ? -13.110 2.169 13.082 1.00 95.00 182 THR A CA 1
ATOM 1439 C C . THR A 1 182 ? -14.225 3.203 12.978 1.00 95.00 182 THR A C 1
ATOM 1441 O O . THR A 1 182 ? -15.296 2.899 12.453 1.00 95.00 182 THR A O 1
ATOM 1444 N N . GLU A 1 183 ? -13.961 4.436 13.407 1.00 94.25 183 GLU A N 1
ATOM 1445 C CA . GLU A 1 183 ? -14.897 5.558 13.303 1.00 94.25 183 GLU A CA 1
ATOM 1446 C C . GLU A 1 183 ? -15.230 5.890 11.842 1.00 94.25 183 GLU A C 1
ATOM 1448 O O . GLU A 1 183 ? -16.406 5.975 11.476 1.00 94.25 183 GLU A O 1
ATOM 1453 N N . THR A 1 184 ? -14.218 6.006 10.975 1.00 94.62 184 THR A N 1
ATOM 1454 C CA . THR A 1 184 ? -14.426 6.278 9.548 1.00 94.62 184 THR A CA 1
ATOM 1455 C C . THR A 1 184 ? -15.233 5.162 8.889 1.00 94.62 184 THR A C 1
ATOM 1457 O O . THR A 1 184 ? -16.172 5.450 8.146 1.00 94.62 184 THR A O 1
ATOM 1460 N N . LEU A 1 185 ? -14.935 3.890 9.175 1.00 93.62 185 LEU A N 1
ATOM 1461 C CA . LEU A 1 185 ? -15.711 2.766 8.648 1.00 93.62 185 LEU A CA 1
ATOM 1462 C C . LEU A 1 185 ? -17.155 2.785 9.159 1.00 93.62 185 LEU A C 1
ATOM 1464 O O . LEU A 1 185 ? -18.065 2.618 8.352 1.00 93.62 185 LEU A O 1
ATOM 1468 N N . HIS A 1 186 ? -17.384 3.048 10.450 1.00 91.44 186 HIS A N 1
ATOM 1469 C CA . HIS A 1 186 ? -18.732 3.150 11.023 1.00 91.44 186 HIS A CA 1
ATOM 1470 C C . HIS A 1 186 ? -19.588 4.224 10.332 1.00 91.44 186 HIS A C 1
ATOM 1472 O O . HIS A 1 186 ? -20.786 4.031 10.118 1.00 91.44 186 HIS A O 1
ATOM 1478 N N . ASN A 1 187 ? -18.975 5.341 9.941 1.00 88.75 187 ASN A N 1
ATOM 1479 C CA . ASN A 1 187 ? -19.660 6.398 9.202 1.00 88.75 187 ASN A CA 1
ATOM 1480 C C . ASN A 1 187 ? -19.894 5.999 7.735 1.00 88.75 187 ASN A C 1
ATOM 1482 O O . ASN A 1 187 ? -20.997 6.158 7.214 1.00 88.75 187 ASN A O 1
ATOM 1486 N N . ARG A 1 188 ? -18.885 5.403 7.086 1.00 85.06 188 ARG A N 1
ATOM 1487 C CA . ARG A 1 188 ? -18.913 5.021 5.664 1.00 85.06 188 ARG A CA 1
ATOM 1488 C C . ARG A 1 188 ? -19.883 3.891 5.342 1.00 85.06 188 ARG A C 1
ATOM 1490 O O . ARG A 1 188 ? -20.461 3.909 4.260 1.00 85.06 188 ARG A O 1
ATOM 1497 N N . VAL A 1 189 ? -20.099 2.932 6.247 1.00 80.06 189 VAL A N 1
ATOM 1498 C CA . VAL A 1 189 ? -21.028 1.808 5.994 1.00 80.06 189 VAL A CA 1
ATOM 1499 C C . VAL A 1 189 ? -22.472 2.260 5.758 1.00 80.06 189 VAL A C 1
ATOM 1501 O O . VAL A 1 189 ? -23.266 1.504 5.204 1.00 80.06 189 VAL A O 1
ATOM 1504 N N . ARG A 1 190 ? -22.820 3.494 6.143 1.00 79.44 190 ARG A N 1
ATOM 1505 C CA . ARG A 1 190 ? -24.135 4.090 5.865 1.00 79.44 190 ARG A CA 1
ATOM 1506 C C . ARG A 1 190 ? -24.275 4.574 4.421 1.00 79.44 190 ARG A C 1
ATOM 1508 O O . ARG A 1 190 ? -25.387 4.639 3.912 1.00 79.44 190 ARG A O 1
ATOM 1515 N N . GLU A 1 191 ? -23.163 4.907 3.775 1.00 79.56 191 GLU A N 1
ATOM 1516 C CA . GLU A 1 191 ? -23.111 5.454 2.414 1.00 79.56 191 GLU A CA 1
ATOM 1517 C C . GLU A 1 191 ? -22.721 4.389 1.385 1.00 79.56 191 GLU A C 1
ATOM 1519 O O . GLU A 1 191 ? -23.125 4.450 0.224 1.00 79.56 191 GLU A O 1
ATOM 1524 N N . MET A 1 192 ? -21.914 3.410 1.800 1.00 79.69 192 MET A N 1
ATOM 1525 C CA . MET A 1 192 ? -21.326 2.411 0.921 1.00 79.69 192 MET A CA 1
ATOM 1526 C C . MET A 1 192 ? -21.295 1.032 1.572 1.00 79.69 192 MET A C 1
ATOM 1528 O O . MET A 1 192 ? -20.765 0.851 2.663 1.00 79.69 192 MET A O 1
ATOM 1532 N N . ILE A 1 193 ? -21.763 0.026 0.834 1.00 79.94 193 ILE A N 1
ATOM 1533 C CA . ILE A 1 193 ? -21.755 -1.375 1.285 1.00 79.94 193 ILE A CA 1
ATOM 1534 C C . ILE A 1 193 ? -20.337 -1.972 1.242 1.00 79.94 193 ILE A C 1
ATOM 1536 O O . ILE A 1 193 ? -20.018 -2.882 2.004 1.00 79.94 193 ILE A O 1
ATOM 1540 N N . LYS A 1 194 ? -19.475 -1.482 0.341 1.00 86.38 194 LYS A N 1
ATOM 1541 C CA . LYS A 1 194 ? -18.130 -2.025 0.106 1.00 86.38 194 LYS A CA 1
ATOM 1542 C C . LYS A 1 194 ? -17.075 -0.934 0.256 1.00 86.38 194 LYS A C 1
ATOM 1544 O O . LYS A 1 194 ? -17.098 0.057 -0.472 1.00 86.38 194 LYS A O 1
ATOM 1549 N N . VAL A 1 195 ? -16.121 -1.163 1.153 1.00 91.19 195 VAL A N 1
ATOM 1550 C CA . VAL A 1 195 ? -14.930 -0.327 1.336 1.00 91.19 195 VAL A CA 1
ATOM 1551 C C . VAL A 1 195 ? -13.708 -1.235 1.303 1.00 91.19 195 VAL A C 1
ATOM 1553 O O . VAL A 1 195 ? -13.639 -2.214 2.043 1.00 91.19 195 VAL A O 1
ATOM 1556 N N . HIS A 1 196 ? -12.739 -0.918 0.448 1.00 92.56 196 HIS A N 1
ATOM 1557 C CA . HIS A 1 196 ? -11.437 -1.574 0.465 1.00 92.56 196 HIS A CA 1
ATOM 1558 C C . HIS A 1 196 ? -10.498 -0.797 1.380 1.00 92.56 196 HIS A C 1
ATOM 1560 O O . HIS A 1 196 ? -10.368 0.421 1.251 1.00 92.56 196 HIS A O 1
ATOM 1566 N N . VAL A 1 197 ? -9.836 -1.509 2.287 1.00 95.44 197 VAL A N 1
ATOM 1567 C CA . VAL A 1 197 ? -8.869 -0.944 3.228 1.00 95.44 197 VAL A CA 1
ATOM 1568 C C . VAL A 1 197 ? -7.494 -1.502 2.889 1.00 95.44 197 VAL A C 1
ATOM 1570 O O . VAL A 1 197 ? -7.295 -2.715 2.907 1.00 95.44 197 VAL A O 1
ATOM 1573 N N . LEU A 1 198 ? -6.549 -0.620 2.577 1.00 95.94 198 LEU A N 1
ATOM 1574 C CA . LEU A 1 198 ? -5.145 -0.967 2.372 1.00 95.94 198 LEU A CA 1
ATOM 1575 C C . LEU A 1 198 ? -4.321 -0.436 3.543 1.00 95.94 198 LEU A C 1
ATOM 1577 O O . LEU A 1 198 ? -4.310 0.767 3.788 1.00 95.94 198 LEU A O 1
ATOM 1581 N N . GLU A 1 199 ? -3.618 -1.315 4.252 1.00 95.38 199 GLU A N 1
ATOM 1582 C CA . GLU A 1 199 ? -2.632 -0.916 5.263 1.00 95.38 199 GLU A CA 1
ATOM 1583 C C . GLU A 1 199 ? -1.333 -0.506 4.554 1.00 95.38 199 GLU A C 1
ATOM 1585 O O . GLU A 1 199 ? -0.781 -1.260 3.749 1.00 95.38 199 GLU A O 1
ATOM 1590 N N . LEU A 1 200 ? -0.880 0.721 4.801 1.00 96.81 200 LEU A N 1
ATOM 1591 C CA . LEU A 1 200 ? 0.224 1.349 4.082 1.00 96.81 200 LEU A CA 1
ATOM 1592 C C . LEU A 1 200 ? 1.523 1.415 4.891 1.00 96.81 200 LEU A C 1
ATOM 1594 O O . LEU A 1 200 ? 2.597 1.481 4.288 1.00 96.81 200 LEU A O 1
ATOM 1598 N N . SER A 1 201 ? 1.467 1.408 6.222 1.00 95.06 201 SER A N 1
ATOM 1599 C CA . SER A 1 201 ? 2.646 1.637 7.061 1.00 95.06 201 SER A CA 1
ATOM 1600 C C . SER A 1 201 ? 3.593 0.449 7.060 1.00 95.06 201 SER A C 1
ATOM 1602 O O . SER A 1 201 ? 4.788 0.599 6.783 1.00 95.06 201 SER A O 1
ATOM 1604 N N . VAL A 1 202 ? 3.079 -0.760 7.304 1.00 93.12 202 VAL A N 1
ATOM 1605 C CA . VAL A 1 202 ? 3.896 -1.981 7.257 1.00 93.12 202 VAL A CA 1
ATOM 1606 C C . VAL A 1 202 ? 4.399 -2.209 5.839 1.00 93.12 202 VAL A C 1
ATOM 1608 O O . VAL A 1 202 ? 5.556 -2.607 5.666 1.00 93.12 202 VAL A O 1
ATOM 1611 N N . MET A 1 203 ? 3.578 -1.902 4.828 1.00 95.31 203 MET A N 1
ATOM 1612 C CA . MET A 1 203 ? 3.977 -1.942 3.422 1.00 95.31 203 MET A CA 1
ATOM 1613 C C . MET A 1 203 ? 5.191 -1.043 3.159 1.00 95.31 203 MET A C 1
ATOM 1615 O O . MET A 1 203 ? 6.198 -1.532 2.645 1.00 95.31 203 MET A O 1
ATOM 1619 N N . ALA A 1 204 ? 5.125 0.238 3.532 1.00 95.75 204 ALA A N 1
ATOM 1620 C CA . ALA A 1 204 ? 6.204 1.199 3.319 1.00 95.75 204 ALA A CA 1
ATOM 1621 C C . ALA A 1 204 ? 7.489 0.792 4.059 1.00 95.75 204 ALA A C 1
ATOM 1623 O O . ALA A 1 204 ? 8.549 0.666 3.438 1.00 95.75 204 ALA A O 1
ATOM 1624 N N . SER A 1 205 ? 7.396 0.512 5.364 1.00 94.12 205 SER A N 1
ATOM 1625 C CA . SER A 1 205 ? 8.551 0.133 6.188 1.00 94.12 205 SER A CA 1
ATOM 1626 C C . SER A 1 205 ? 9.217 -1.154 5.704 1.00 94.12 205 SER A C 1
ATOM 1628 O O . SER A 1 205 ? 10.441 -1.206 5.555 1.00 94.12 205 SER A O 1
ATOM 1630 N N . SER A 1 206 ? 8.421 -2.186 5.414 1.00 93.81 206 SER A N 1
ATOM 1631 C CA . SER A 1 206 ? 8.942 -3.481 4.969 1.00 93.81 206 SER A CA 1
ATOM 1632 C C . SER A 1 206 ? 9.544 -3.393 3.572 1.00 93.81 206 SER A C 1
ATOM 1634 O O . SER A 1 206 ? 10.566 -4.020 3.301 1.00 93.81 206 SER A O 1
ATOM 1636 N N . LEU A 1 207 ? 8.930 -2.621 2.673 1.00 95.00 207 LEU A N 1
ATOM 1637 C CA . LEU A 1 207 ? 9.443 -2.445 1.321 1.00 95.00 207 LEU A CA 1
ATOM 1638 C C . LEU A 1 207 ? 10.787 -1.720 1.324 1.00 95.00 207 LEU A C 1
ATOM 1640 O O . LEU A 1 207 ? 11.706 -2.162 0.640 1.00 95.00 207 LEU A O 1
ATOM 1644 N N . ARG A 1 208 ? 10.925 -0.658 2.124 1.00 93.62 208 ARG A N 1
ATOM 1645 C CA . ARG A 1 208 ? 12.189 0.071 2.283 1.00 93.62 208 ARG A CA 1
ATOM 1646 C C . ARG A 1 208 ? 13.323 -0.851 2.725 1.00 93.62 208 ARG A C 1
ATOM 1648 O O . ARG A 1 208 ? 14.392 -0.830 2.122 1.00 93.62 208 ARG A O 1
ATOM 1655 N N . PHE A 1 209 ? 13.071 -1.680 3.739 1.00 92.00 209 PHE A N 1
ATOM 1656 C CA . PHE A 1 209 ? 14.043 -2.663 4.218 1.00 92.00 209 PHE A CA 1
ATOM 1657 C C . PHE A 1 209 ? 14.425 -3.657 3.112 1.00 92.00 209 PHE A C 1
ATOM 1659 O O . PHE A 1 209 ? 15.600 -3.831 2.805 1.00 92.00 209 PHE A O 1
ATOM 1666 N N . ARG A 1 210 ? 13.433 -4.234 2.426 1.00 93.31 210 ARG A N 1
ATOM 1667 C CA . ARG A 1 210 ? 13.670 -5.217 1.359 1.00 93.31 210 ARG A CA 1
ATOM 1668 C C . ARG A 1 210 ? 14.402 -4.629 0.156 1.00 93.31 210 ARG A C 1
ATOM 1670 O O . ARG A 1 210 ? 15.233 -5.312 -0.423 1.00 93.31 210 ARG A O 1
ATOM 1677 N N . LEU A 1 211 ? 14.117 -3.384 -0.223 1.00 94.12 211 LEU A N 1
ATOM 1678 C CA . LEU A 1 211 ? 14.835 -2.699 -1.301 1.00 94.12 211 LEU A CA 1
ATOM 1679 C C . LEU A 1 211 ? 16.319 -2.522 -0.959 1.00 94.12 211 LEU A C 1
ATOM 1681 O O . LEU A 1 211 ? 17.164 -2.742 -1.825 1.00 94.12 211 LEU A O 1
ATOM 1685 N N . ALA A 1 212 ? 16.634 -2.188 0.296 1.00 91.56 212 ALA A N 1
ATOM 1686 C CA . ALA A 1 212 ? 18.012 -2.062 0.765 1.00 91.56 212 ALA A CA 1
ATOM 1687 C C . ALA A 1 212 ? 18.776 -3.401 0.744 1.00 91.56 212 ALA A C 1
ATOM 1689 O O . ALA A 1 212 ? 19.973 -3.410 0.480 1.00 91.56 212 ALA A O 1
ATOM 1690 N N . GLU A 1 213 ? 18.088 -4.526 0.961 1.00 89.88 213 GLU A N 1
ATOM 1691 C CA . GLU A 1 213 ? 18.677 -5.875 0.909 1.00 89.88 213 GLU A CA 1
ATOM 1692 C C . GLU A 1 213 ? 18.807 -6.459 -0.509 1.00 89.88 213 GLU A C 1
ATOM 1694 O O . GLU A 1 213 ? 19.438 -7.501 -0.695 1.00 89.88 213 GLU A O 1
ATOM 1699 N N . THR A 1 214 ? 18.164 -5.863 -1.518 1.00 88.00 214 THR A N 1
ATOM 1700 C CA . THR A 1 214 ? 18.197 -6.408 -2.885 1.00 88.00 214 THR A CA 1
ATOM 1701 C C . THR A 1 214 ? 19.420 -5.948 -3.665 1.00 88.00 214 THR A C 1
ATOM 1703 O O . THR A 1 214 ? 19.589 -4.762 -3.950 1.00 88.00 214 THR A O 1
ATOM 1706 N N . GLU A 1 215 ? 20.231 -6.899 -4.120 1.00 83.06 215 GLU A N 1
ATOM 1707 C CA . GLU A 1 215 ? 21.387 -6.613 -4.968 1.00 83.06 215 GLU A CA 1
ATOM 1708 C C . GLU A 1 215 ? 20.994 -6.418 -6.447 1.00 83.06 215 GLU A C 1
ATOM 1710 O O . GLU A 1 215 ? 20.152 -7.149 -6.989 1.00 83.06 215 GLU A O 1
ATOM 1715 N N . PRO A 1 216 ? 21.605 -5.453 -7.159 1.00 78.38 216 PRO A N 1
ATOM 1716 C CA . PRO A 1 216 ? 21.347 -5.245 -8.576 1.00 78.38 216 PRO A CA 1
ATOM 1717 C C . PRO A 1 216 ? 21.939 -6.387 -9.408 1.00 78.38 216 PRO A C 1
ATOM 1719 O O . PRO A 1 216 ? 23.139 -6.436 -9.654 1.00 78.38 216 PRO A O 1
ATOM 1722 N N . ARG A 1 217 ? 21.093 -7.281 -9.932 1.00 75.12 217 ARG A N 1
ATOM 1723 C CA . ARG A 1 217 ? 21.547 -8.296 -10.903 1.00 75.12 217 ARG A CA 1
ATOM 1724 C C . ARG A 1 217 ? 21.620 -7.713 -12.313 1.00 75.12 217 ARG A C 1
ATOM 1726 O O . ARG A 1 217 ? 20.675 -7.064 -12.768 1.00 75.12 217 ARG A O 1
ATOM 1733 N N . THR A 1 218 ? 22.704 -7.979 -13.028 1.00 63.38 218 THR A N 1
ATOM 1734 C CA . THR A 1 218 ? 22.837 -7.654 -14.454 1.00 63.38 218 THR A CA 1
ATOM 1735 C C . THR A 1 218 ? 22.094 -8.707 -15.281 1.00 63.38 218 THR A C 1
ATOM 1737 O O . THR A 1 218 ? 22.200 -9.903 -15.012 1.00 63.38 218 THR A O 1
ATOM 1740 N N . ARG A 1 219 ? 21.318 -8.304 -16.297 1.00 50.00 219 ARG A N 1
ATOM 1741 C CA . ARG A 1 219 ? 20.783 -9.265 -17.278 1.00 50.00 219 ARG A CA 1
ATOM 1742 C C . ARG A 1 219 ? 21.931 -9.725 -18.187 1.00 50.00 219 ARG A C 1
ATOM 1744 O O . ARG A 1 219 ? 22.274 -9.010 -19.118 1.00 50.00 219 ARG A O 1
ATOM 1751 N N . GLY A 1 220 ? 22.507 -10.902 -17.922 1.00 52.53 220 GLY A N 1
ATOM 1752 C CA . GLY A 1 220 ? 23.515 -11.522 -18.793 1.00 52.53 220 GLY A CA 1
ATOM 1753 C C . GLY A 1 220 ? 24.173 -12.780 -18.209 1.00 52.53 220 GLY A C 1
ATOM 1754 O O . GLY A 1 220 ? 24.878 -12.679 -17.217 1.00 52.53 220 GLY A O 1
ATOM 1755 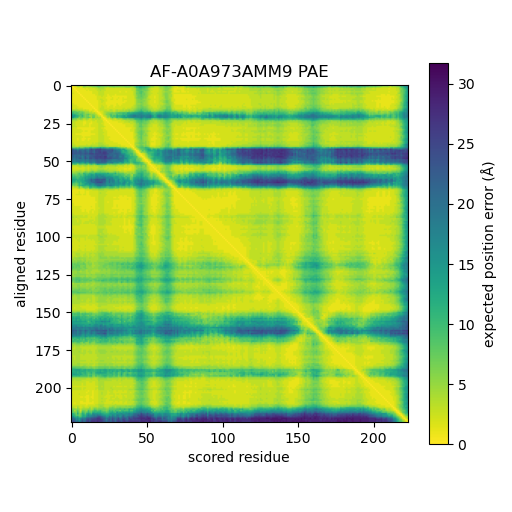N N . ARG A 1 221 ? 23.903 -13.925 -18.865 1.00 38.66 221 ARG A N 1
ATOM 1756 C CA . ARG A 1 221 ? 24.526 -15.272 -18.818 1.00 38.66 221 ARG A CA 1
ATOM 1757 C C . ARG A 1 221 ? 25.037 -15.796 -17.464 1.00 38.66 221 ARG A C 1
ATOM 1759 O O . ARG A 1 221 ? 26.191 -15.596 -17.112 1.00 38.66 221 ARG A O 1
ATOM 1766 N N . ALA A 1 222 ? 24.222 -16.626 -16.810 1.00 36.91 222 ALA A N 1
ATOM 1767 C CA . ALA A 1 222 ? 24.785 -17.827 -16.198 1.00 36.91 222 ALA A CA 1
ATOM 1768 C C . ALA A 1 222 ? 25.126 -18.785 -17.353 1.00 36.91 222 ALA A C 1
ATOM 1770 O O . ALA A 1 222 ? 24.247 -19.082 -18.168 1.00 36.91 222 ALA A O 1
ATOM 1771 N N . ALA A 1 223 ? 26.412 -19.110 -17.480 1.00 36.31 223 ALA A N 1
ATOM 1772 C CA . ALA A 1 223 ? 26.888 -20.252 -18.252 1.00 36.31 223 ALA A CA 1
ATOM 1773 C C . ALA A 1 223 ? 26.462 -21.556 -17.565 1.00 36.31 223 ALA A C 1
ATOM 1775 O O . ALA A 1 223 ? 26.287 -21.521 -16.324 1.00 36.31 223 ALA A O 1
#

Solvent-accessible surface area (backbone atoms only — not comparable to full-atom values): 12937 Å² total; per-residue (Å²): 120,73,38,50,61,67,24,46,49,41,21,51,35,33,63,75,44,46,94,76,28,88,61,80,61,53,70,69,57,55,47,53,54,47,48,49,58,46,50,43,71,65,51,54,60,86,91,63,41,62,96,65,60,51,41,54,50,96,66,84,68,84,64,93,82,57,82,59,71,34,41,68,67,24,48,46,41,46,51,54,42,51,51,41,45,76,74,69,46,52,67,68,56,40,40,54,49,36,23,73,43,37,72,58,50,52,52,48,52,55,50,32,71,76,51,57,32,55,80,99,55,89,43,46,34,85,80,38,77,91,45,46,71,46,75,58,96,89,41,58,28,31,30,50,45,33,33,42,41,39,38,66,44,54,31,54,79,79,38,71,89,48,90,56,86,62,63,48,67,49,86,67,44,82,35,63,16,69,68,50,42,52,54,52,49,66,60,41,57,78,80,39,95,52,72,48,77,42,74,46,18,53,51,50,41,51,42,56,54,35,46,74,70,42,71,84,76,75,95,73,79,86,127

Foldseek 3Di:
DWDFPQLLLLLLQCVVCPPNSPDGRDPVSSVLLVLLVVLQVVPDDPVRPDPQHGLQAPDDDDDDPDGGTGDLLSSLSSSVLVVCVVVPDDSNLSRVVSSVCVVVSVVVLVLCVVVADDPPDFAACVRGPPADWDDDPNGITGFAKKKKKKAWDQCCVVPVPDPDGHIDIDDIDIATGPVRVVVVVVVCVVVGVDMDIDTRRCSSNSSVVSSVVGDDDDPDDDD

Sequence (223 aa):
MLYKRNQVEEALWRLKAGRRGSGPPPPVFRTRVKRLLELDRQGMAESERPPRGFAFIDAMPRGKGADIGFTEINAFCLSAGLDLLDTGYKQSEVVYLLQHIRPLLEKAHAAERRNPAVPNLNLLAEDRPGSPVYVENGIEFADTRLFLLLGRVEMREAYPLHDQSLPLIFAPELVRGLTALTETLHNRVREMIKVHVLELSVMASSLRFRLAETEPRTRGRAA

Radius of gyration: 19.04 Å; Cα contacts (8 Å, |Δi|>4): 303; chains: 1; bounding box: 56×36×57 Å

Nearest PDB structures (foldseek):
  7tjw-assembly1_B  TM=3.720E-01  e=3.685E+00  Saccharomyces cerevisiae
  1y10-assembly3_B  TM=2.507E-01  e=3.292E+00  Mycobacterium tuberculosis
  7njr-assembly1_B  TM=3.380E-01  e=4.126E+00  Mycolicibacterium smegmatis MC2 155
  7njs-assembly1_B  TM=3.375E-01  e=6.128E+00  Mycolicibacterium smegmatis MC2 155
  7njm-assembly1_C  TM=3.370E-01  e=5.791E+00  Mycolicibacterium smegmatis MC2 155

pLDDT: mean 85.96, std 13.69, range [36.31, 97.94]

Secondary structure (DSSP, 8-state):
--B-HHHHHHHHHHHHHGGG--SPPPHHHHHHHHHHHHHHHH---TTTS-TT--SS-SS--SSTT----B-HHHHHHHHHHHHHHHTT--HHHHHHHHHHHHHHHHHHHHHHHHS---TT-PEEGGGSTTS-EEEETTEEEE---EEEEEEEE-HHHH-TT----SPEEPPPEEEESHHHHHHHHHHHTTT-S-EEEEE-HHHHHHHHHHHHH-----S----

Mean predicted aligned error: 6.76 Å